Protein 9KRC (pdb70)

Solvent-accessible surface area: 9398 Å² total; per-residue (Å²): 117,35,70,75,72,82,60,0,12,123,10,10,78,87,35,18,24,59,20,20,101,11,0,97,19,62,36,56,102,58,95,12,20,82,101,75,24,10,68,122,92,56,37,33,53,67,129,23,10,25,65,45,11,52,100,13,129,72,38,50,17,52,14,34,121,123,28,61,84,85,31,8,13,5,1,0,12,45,8,42,34,35,5,87,148,40,43,157,79,123,34,69,75,69,88,56,0,16,119,9,11,80,75,20,19,22,59,23,22,101,11,0,104,19,77,34,57,103,62,80,12,20,82,115,74,29,10,74,130,101,57,37,46,46,69,133,24,10,26,71,42,12,53,101,15,125,53,40,46,15,60,24,33,124,139,20,58,85,84,30,9,16,4,1,0,13,44,8,30,26,31,9,118,140,42,40,155,84

InterPro domains:
  IPR008168 Cytochrome c, class IC [PR00605] (36-47)
  IPR008168 Cytochrome c, class IC [PR00605] (79-101)
  IPR009056 Cytochrome c-like domain [PF13442] (26-101)
  IPR009056 Cytochrome c-like domain [PS51007] (25-105)
  IPR023655 Cytochrome c6 [MF_00594] (25-109)
  IPR023655 Cytochrome c6 [PTHR34688] (7-110)
  IPR036909 Cytochrome c-like domain superfamily [G3DSA:1.10.760.10] (25-111)
  IPR036909 Cytochrome c-like domain superfamily [SSF46626] (1-110)

Foldseek 3Di:
DAAAQVLLVVLCVVQPCVAQPQQAGNVDRQQGLAPVNCVVVVNLDLVSQLVCCQPPDDPGDHCVVPDDSNNSSHNSNNSNVCNVVGTDD/DAAQQVLLVVLCVVAPCVQAPQQAGNVDRQQGLAPVNCVVVVNLDLVNQLVCQQPPDDVGDHCVVPDDSNNSSHNSNNSNVCNVVRTDD

Nearest PDB structures (foldseek):
  2zbo-assembly1_A  TM=9.941E-01  e=6.602E-13  Sargassum fusiforme
  2v08-assembly1_A  TM=9.985E-01  e=3.732E-12  Leptolyngbya laminosa
  6tr1-assembly2_C  TM=9.911E-01  e=4.557E-12  Thermosynechococcus vestitus BP-1
  4gyd-assembly6_F  TM=9.842E-01  e=4.263E-12  Nostoc sp. PCC 7120 = FACHB-418
  6tr1-assembly1_A  TM=9.978E-01  e=7.765E-12  Thermosynechococcus vestitus BP-1

Secondary structure (DSSP, 8-state):
----HHHHHHHHHHHTHHHHGGG--SS-TTS-SSHHHHHHTT--SHHHHHHHHHH-BTTBPP-TTTS-HHHHHHHHHHHHHHHHH----/----HHHHHHHHHHHTHHHHGGG--SS-TTS-SSHHHHHHTT--SHHHHHHHHHH-BTTBPP-TTTS-HHHHHHHHHHHHHHHHH----

Structure (mmCIF, N/CA/C/O backbone):
data_9KRC
#
_entry.id   9KRC
#
_cell.length_a   50.424
_cell.length_b   53.453
_cell.length_c   65.939
_cell.angle_alpha   90.000
_cell.angle_beta   90.000
_cell.angle_gamma   90.000
#
_symmetry.space_group_name_H-M   'P 21 21 21'
#
loop_
_entity.id
_entity.type
_entity.pdbx_description
1 polymer 'Cytochrome c6'
2 non-polymer 'HEME C'
3 non-polymer 'SULFATE ION'
4 water water
#
loop_
_atom_site.group_PDB
_atom_site.id
_atom_site.type_symbol
_atom_site.label_atom_id
_atom_site.label_alt_id
_atom_site.label_comp_id
_atom_site.label_asym_id
_atom_site.label_entity_id
_atom_site.label_seq_id
_atom_site.pdbx_PDB_ins_code
_atom_site.Cartn_x
_atom_site.Cartn_y
_atom_site.Cartn_z
_atom_site.occupancy
_atom_site.B_iso_or_equiv
_atom_site.auth_seq_id
_atom_site.auth_comp_id
_atom_site.auth_asym_id
_atom_site.auth_atom_id
_atom_site.pdbx_PDB_model_num
ATOM 1 N N . GLY A 1 1 ? 6.16600 -25.17900 11.00200 1.000 27.89808 -1 GLY A N 1
ATOM 2 C CA . GLY A 1 1 ? 4.97400 -24.63000 11.61800 1.000 24.77402 -1 GLY A CA 1
ATOM 3 C C . GLY A 1 1 ? 3.71700 -25.36800 11.20000 1.000 24.58453 -1 GLY A C 1
ATOM 4 O O . GLY A 1 1 ? 3.77800 -26.34600 10.45900 1.000 24.71875 -1 GLY A O 1
ATOM 5 N N . SER A 1 2 ? 2.57600 -24.89900 11.70000 1.000 18.15481 0 SER A N 1
ATOM 6 C CA . SER A 1 2 ? 1.29500 -25.47300 11.31600 1.000 16.55725 0 SER A CA 1
ATOM 7 C C . SER A 1 2 ? 1.09500 -25.28200 9.82100 1.000 14.29645 0 SER A C 1
ATOM 8 O O . SER A 1 2 ? 1.42200 -24.23200 9.26300 1.000 17.26260 0 SER A O 1
ATOM 11 N N . ALA A 1 3 ? 0.53600 -26.29300 9.16700 1.000 13.72796 1 ALA A N 1
ATOM 12 C CA . ALA A 1 3 ? 0.36300 -26.24000 7.72600 1.000 14.42278 1 ALA A CA 1
ATOM 13 C C . ALA A 1 3 ? -0.91900 -26.97600 7.36900 1.000 12.69889 1 ALA A C 1
ATOM 14 O O . ALA A 1 3 ? -0.93800 -27.87700 6.53200 1.000 15.28341 1 ALA A O 1
ATOM 16 N N . ASP A 1 4 ? -2.00100 -26.59500 8.03400 1.000 11.63297 2 ASP A N 1
ATOM 17 C CA . ASP A 1 4 ? -3.31900 -27.18500 7.84700 1.000 11.38821 2 ASP A CA 1
ATOM 18 C C . ASP A 1 4 ? -3.99400 -26.36300 6.75500 1.000 10.21701 2 ASP A C 1
ATOM 19 O O . ASP A 1 4 ? -4.49700 -25.26300 7.01100 1.000 10.35650 2 ASP A O 1
ATOM 24 N N . LEU A 1 5 ? -3.99600 -26.88800 5.52400 1.000 10.80393 3 LEU A N 1
ATOM 25 C CA . LEU A 1 5 ? -4.43800 -26.10700 4.37100 1.000 11.54086 3 LEU A CA 1
ATOM 26 C C . LEU A 1 5 ? -5.90100 -25.73400 4.47600 1.000 10.97500 3 LEU A C 1
ATOM 27 O O . LEU A 1 5 ? -6.27400 -24.59600 4.20400 1.000 10.42493 3 LEU A O 1
ATOM 32 N N . ALA A 1 6 ? -6.76100 -26.69900 4.80900 1.000 10.36703 4 ALA A N 1
ATOM 33 C CA . ALA A 1 6 ? -8.18600 -26.40000 4.83500 1.000 10.64075 4 ALA A CA 1
ATOM 34 C C . ALA A 1 6 ? -8.50600 -25.40500 5.93500 1.000 9.97225 4 ALA A C 1
ATOM 35 O O . ALA A 1 6 ? -9.33700 -24.50500 5.75300 1.000 10.54600 4 ALA A O 1
ATOM 37 N N . HIS A 1 7 ? -7.83700 -25.52100 7.07700 1.000 9.76170 5 HIS A N 1
ATOM 38 C CA . HIS A 1 7 ? -8.01700 -24.48900 8.08100 1.000 9.19847 5 HIS A CA 1
ATOM 39 C C . HIS A 1 7 ? -7.48800 -23.16000 7.58100 1.000 9.74064 5 HIS A C 1
ATOM 40 O O . HIS A 1 7 ? -8.09000 -2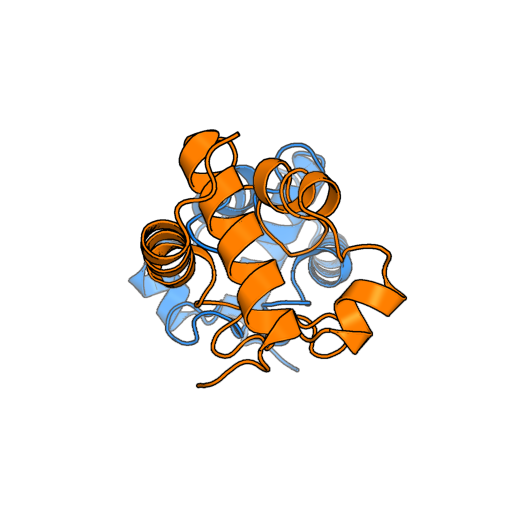2.10800 7.83000 1.000 10.55653 5 HIS A O 1
ATOM 47 N N . GLY A 1 8 ? -6.35100 -23.18900 6.88700 1.000 8.34311 6 GLY A N 1
ATOM 48 C CA . GLY A 1 8 ? -5.84000 -21.96300 6.28900 1.000 9.02213 6 GLY A CA 1
ATOM 49 C C . GLY A 1 8 ? -6.84000 -21.31900 5.35500 1.000 8.14571 6 GLY A C 1
ATOM 50 O O . GLY A 1 8 ? -6.96500 -20.09900 5.32400 1.000 8.28520 6 GLY A O 1
ATOM 51 N N . GLY A 1 9 ? -7.58400 -22.12700 4.60200 1.000 8.54050 7 GLY A N 1
ATOM 52 C CA . GLY A 1 9 ? -8.61400 -21.57400 3.75100 1.000 8.34047 7 GLY A CA 1
ATOM 53 C C . GLY A 1 9 ? -9.73600 -20.93100 4.53300 1.000 8.79316 7 GLY A C 1
ATOM 54 O O . GLY A 1 9 ? -10.29400 -19.92600 4.09300 1.000 9.53272 7 GLY A O 1
ATOM 55 N N . GLN A 1 10 ? -10.09000 -21.49400 5.69500 1.000 8.75894 8 GLN A N 1
ATOM 56 C CA . GLN A 1 10 ? -11.08100 -20.84800 6.55400 1.000 9.38270 8 GLN A CA 1
ATOM 57 C C . GLN A 1 10 ? -10.55800 -19.53300 7.10800 1.000 8.27731 8 GLN A C 1
ATOM 58 O O . GLN A 1 10 ? -11.28000 -18.53600 7.13800 1.000 10.51705 8 GLN A O 1
ATOM 64 N N . VAL A 1 11 ? -9.29900 -19.50800 7.54700 1.000 7.90358 9 VAL A N 1
ATOM 65 C CA . VAL A 1 11 ? -8.70400 -18.25400 7.99200 1.000 8.47733 9 VAL A CA 1
ATOM 66 C C . VAL A 1 11 ? -8.69800 -17.25800 6.84900 1.000 7.78251 9 VAL A C 1
ATOM 67 O O . VAL A 1 11 ? -8.99900 -16.06900 7.03200 1.000 8.09834 9 VAL A O 1
ATOM 71 N N . PHE A 1 12 ? -8.39200 -17.73500 5.64100 1.000 7.06137 10 PHE A N 1
ATOM 72 C CA . PHE A 1 12 ? -8.35700 -16.85200 4.48300 1.000 7.50353 10 PHE A CA 1
ATOM 73 C C . PHE A 1 12 ? -9.72200 -16.24500 4.23100 1.000 8.17466 10 PHE A C 1
ATOM 74 O O . PHE A 1 12 ? -9.83900 -15.03800 4.02200 1.000 8.70894 10 PHE A O 1
ATOM 82 N N . SER A 1 13 ? -10.77000 -17.06600 4.24800 1.000 8.25099 11 SER A N 1
ATOM 83 C CA . SER A 1 13 ? -12.10700 -16.53500 4.00200 1.000 8.79316 11 SER A CA 1
ATOM 84 C C . SER A 1 13 ? -12.47100 -15.46500 5.01600 1.000 8.84843 11 SER A C 1
ATOM 85 O O . SER A 1 13 ? -13.02800 -14.42300 4.65300 1.000 10.67760 11 SER A O 1
ATOM 88 N N . ALA A 1 14 ? -12.13600 -15.68500 6.28700 1.000 9.20900 12 ALA A N 1
ATOM 89 C CA . ALA A 1 14 ? -12.59300 -14.77900 7.32600 1.000 10.11963 12 ALA A CA 1
ATOM 90 C C . ALA A 1 14 ? -11.77400 -13.50500 7.40600 1.000 9.63273 12 ALA A C 1
ATOM 91 O O . ALA A 1 14 ? -12.27900 -12.48200 7.87700 1.000 14.01221 12 ALA A O 1
ATOM 93 N N . ASN A 1 15 ? -10.53200 -13.52500 6.93400 1.000 8.16677 13 ASN A N 1
ATOM 94 C CA . ASN A 1 15 ? -9.60000 -12.44200 7.18300 1.000 9.16426 13 ASN A CA 1
ATOM 95 C C . ASN A 1 15 ? -9.00000 -11.82200 5.94100 1.000 8.20888 13 ASN A C 1
ATOM 96 O O . ASN A 1 15 ? -8.49800 -10.69600 6.02200 1.000 10.10121 13 ASN A O 1
ATOM 101 N N . CYS A 1 16 ? -9.00500 -12.51900 4.81600 1.000 7.17981 14 CYS A N 1
ATOM 102 C CA . CYS A 1 16 ? -8.26200 -12.07600 3.64800 1.000 7.89305 14 CYS A CA 1
ATOM 103 C C . CYS A 1 16 ? -9.12400 -11.89200 2.41700 1.000 7.19823 14 CYS A C 1
ATOM 104 O O . CYS A 1 16 ? -8.77400 -11.08700 1.54700 1.000 8.15098 14 CYS A O 1
ATOM 107 N N . ALA A 1 17 ? -10.23700 -12.61700 2.31700 1.000 8.42996 15 ALA A N 1
ATOM 108 C CA . ALA A 1 17 ? -11.02500 -12.63000 1.09900 1.000 8.68788 15 ALA A CA 1
ATOM 109 C C . ALA A 1 17 ? -11.68700 -11.28900 0.82300 1.000 10.54337 15 ALA A C 1
ATOM 110 O O . ALA A 1 17 ? -12.08700 -11.04400 -0.31500 1.000 11.88564 15 ALA A O 1
ATOM 112 N N . ALA A 1 18 ? -11.82900 -10.42500 1.83300 1.000 10.32229 16 ALA A N 1
ATOM 113 C CA . ALA A 1 18 ? -12.34800 -9.08900 1.56500 1.000 12.10145 16 ALA A CA 1
ATOM 114 C C . ALA A 1 18 ? -11.49300 -8.35400 0.54400 1.000 11.35399 16 ALA A C 1
ATOM 115 O O . ALA A 1 18 ? -12.00200 -7.52300 -0.21500 1.000 14.13064 16 ALA A O 1
ATOM 117 N N . CYS A 1 19 ? -10.19500 -8.62100 0.52200 1.000 9.52219 17 CYS A N 1
ATOM 118 C CA . CYS A 1 19 ? -9.28900 -7.94600 -0.38800 1.000 9.26164 17 CYS A CA 1
ATOM 119 C C . CYS A 1 19 ? -8.65400 -8.86500 -1.40200 1.000 8.08255 17 CYS A C 1
ATOM 120 O O . CYS A 1 19 ? -8.21100 -8.38000 -2.44100 1.000 9.49061 17 CYS A O 1
ATOM 123 N N . HIS A 1 20 ? -8.59100 -10.16300 -1.13500 1.000 8.40627 18 HIS A N 1
ATOM 124 C CA . HIS A 1 20 ? -7.81600 -11.09000 -1.94500 1.000 7.90358 18 HIS A CA 1
ATOM 125 C C . HIS A 1 20 ? -8.67100 -12.22800 -2.47700 1.000 7.90884 18 HIS A C 1
ATOM 126 O O . HIS A 1 20 ? -8.13900 -13.29100 -2.77900 1.000 8.06149 18 HIS A O 1
ATOM 133 N N . LEU A 1 21 ? -9.97900 -12.01500 -2.61900 1.000 8.30889 19 LEU A N 1
ATOM 134 C CA . LEU A 1 21 ? -10.83700 -13.02900 -3.21000 1.000 9.46692 19 LEU A CA 1
ATOM 135 C C . LEU A 1 21 ? -10.22800 -13.52400 -4.51300 1.000 9.98278 19 LEU A C 1
ATOM 136 O O . LEU A 1 21 ? -9.75900 -12.73400 -5.33800 1.000 9.49324 19 LEU A O 1
ATOM 141 N N . GLY A 1 22 ? -10.21400 -14.84400 -4.67900 1.000 9.35112 20 GLY A N 1
ATOM 142 C CA . GLY A 1 22 ? -9.71000 -15.42300 -5.90600 1.000 9.87750 20 GLY A CA 1
ATOM 143 C C . GLY A 1 22 ? -8.23200 -15.20200 -6.15100 1.000 10.16438 20 GLY A C 1
ATOM 144 O O . GLY A 1 22 ? -7.77000 -15.38800 -7.28000 1.000 11.14871 20 GLY A O 1
ATOM 145 N N . GLY A 1 23 ? -7.47500 -14.81300 -5.12300 1.000 8.55103 21 GLY A N 1
ATOM 146 C CA . GLY A 1 23 ? -6.05800 -14.54000 -5.25700 1.000 8.49576 21 GLY A CA 1
ATOM 147 C C . GLY A 1 23 ? -5.73200 -13.19300 -5.85000 1.000 8.83790 21 GLY A C 1
ATOM 148 O O . GLY A 1 23 ? -4.57200 -12.94400 -6.17600 1.000 9.65116 21 GLY A O 1
ATOM 149 N N . ARG A 1 24 ? -6.72000 -12.31600 -6.00800 1.000 8.50891 22 ARG A N 1
ATOM 150 C CA . ARG A 1 24 ? -6.49100 -10.99200 -6.56100 1.000 9.42481 22 ARG A CA 1
ATOM 151 C C . ARG A 1 24 ? -6.11300 -10.02700 -5.44200 1.000 9.01424 22 ARG A C 1
ATOM 152 O O . ARG A 1 24 ? -5.78700 -10.42800 -4.32500 1.000 9.21163 22 ARG A O 1
ATOM 160 N N . ASN A 1 25 ? -6.14200 -8.73000 -5.73500 1.000 9.13531 23 ASN A N 1
ATOM 161 C CA . ASN A 1 25 ? -5.91900 -7.72300 -4.70200 1.000 9.52219 23 ASN A CA 1
ATOM 162 C C . ASN A 1 25 ? -6.73400 -6.51000 -5.12300 1.000 10.64865 23 ASN A C 1
ATOM 163 O O . ASN A 1 25 ? -6.30700 -5.76500 -6.00600 1.000 12.13040 23 ASN A O 1
ATOM 168 N N . VAL A 1 26 ? -7.89400 -6.32400 -4.48600 1.000 10.45125 24 VAL A N 1
ATOM 169 C CA . VAL A 1 26 ? -8.81300 -5.27700 -4.90900 1.000 11.69088 24 VAL A CA 1
ATOM 170 C C . VAL A 1 26 ? -8.23700 -3.89700 -4.67200 1.000 12.81469 24 VAL A C 1
ATOM 171 O O . VAL A 1 26 ? -8.64400 -2.93800 -5.33500 1.000 16.29932 24 VAL A O 1
ATOM 175 N N . VAL A 1 27 ? -7.30000 -3.77700 -3.73500 1.000 11.61981 25 VAL A N 1
ATOM 176 C CA . VAL A 1 27 ? -6.71900 -2.48400 -3.40900 1.000 11.94091 25 VAL A CA 1
ATOM 177 C C . VAL A 1 27 ? -5.57400 -2.16000 -4.35200 1.000 14.58859 25 VAL A C 1
ATOM 178 O O . VAL A 1 27 ? -5.44600 -1.02900 -4.83500 1.000 16.75201 25 VAL A O 1
ATOM 182 N N . ASN A 1 28 ? -4.73200 -3.14700 -4.64100 1.000 13.58847 26 ASN A N 1
ATOM 183 C CA . ASN A 1 28 ? -3.55800 -2.93900 -5.47800 1.000 13.75165 26 ASN A CA 1
ATOM 184 C C . ASN A 1 28 ? -3.43800 -4.11700 -6.42200 1.000 15.43869 26 ASN A C 1
ATOM 185 O O . ASN A 1 28 ? -2.83500 -5.14300 -6.08500 1.000 13.53057 26 ASN A O 1
ATOM 190 N N . PRO A 1 29 ? -3.98400 -3.99600 -7.63500 1.000 15.21498 27 PRO A N 1
ATOM 191 C CA . PRO A 1 29 ? -3.95200 -5.12900 -8.57300 1.000 14.98074 27 PRO A CA 1
ATOM 192 C C . PRO A 1 29 ? -2.56100 -5.51000 -9.04200 1.000 13.55162 27 PRO A C 1
ATOM 193 O O . PRO A 1 29 ? -2.40800 -6.56200 -9.67100 1.000 14.57280 27 PRO A O 1
ATOM 197 N N . ALA A 1 30 ? -1.54000 -4.69700 -8.77600 1.000 13.93062 28 ALA A N 1
ATOM 198 C CA . ALA A 1 30 ? -0.18700 -5.12200 -9.11100 1.000 15.05970 28 ALA A CA 1
ATOM 199 C C . ALA A 1 30 ? 0.38600 -6.09800 -8.09500 1.000 14.80441 28 ALA A C 1
ATOM 200 O O . ALA A 1 30 ? 1.42600 -6.71400 -8.36100 1.000 15.98350 28 ALA A O 1
ATOM 202 N N . LYS A 1 31 ? -0.26100 -6.25200 -6.94300 1.000 12.12251 29 LYS A N 1
ATOM 203 C CA . LYS A 1 31 ? 0.28900 -7.06900 -5.87300 1.000 11.94091 29 LYS A CA 1
ATOM 204 C C . LYS A 1 31 ? -0.70100 -8.15500 -5.48300 1.000 10.32229 29 LYS A C 1
ATOM 205 O O . LYS A 1 31 ? -1.17600 -8.20500 -4.34400 1.000 10.78814 29 LYS A O 1
ATOM 211 N N . THR A 1 32 ? -1.02800 -9.02500 -6.43100 1.000 9.70116 30 THR A N 1
ATOM 212 C CA . THR A 1 32 ? -1.99300 -10.07000 -6.15800 1.000 9.02740 30 THR A CA 1
ATOM 213 C C . THR A 1 32 ? -1.30400 -11.22900 -5.45000 1.000 8.95107 30 THR A C 1
ATOM 214 O O . THR A 1 32 ? -0.09600 -11.21900 -5.19500 1.000 9.72222 30 THR A O 1
ATOM 218 N N . LEU A 1 33 ? -2.07200 -12.26900 -5.17200 1.000 8.76684 31 LEU A N 1
ATOM 219 C CA . LEU A 1 33 ? -1.51500 -13.50500 -4.64200 1.000 9.26690 31 LEU A CA 1
ATOM 220 C C . LEU A 1 33 ? -1.23000 -14.50900 -5.73600 1.000 9.54588 31 LEU A C 1
ATOM 221 O O . LEU A 1 33 ? -1.00300 -15.68500 -5.43700 1.000 9.82749 31 LEU A O 1
ATOM 226 N N . GLN A 1 34 ? -1.24500 -14.07300 -6.99200 1.000 9.37744 32 GLN A N 1
ATOM 227 C CA . GLN A 1 34 ? -0.88800 -14.95100 -8.08800 1.000 9.66432 32 GLN A CA 1
ATOM 228 C C . GLN A 1 34 ? 0.60600 -15.23500 -8.05900 1.000 9.76959 32 GLN A C 1
ATOM 229 O O . GLN A 1 34 ? 1.40900 -14.41900 -7.60000 1.000 10.07489 32 GLN A O 1
ATOM 235 N N . LYS A 1 35 ? 0.96500 -16.41400 -8.56600 1.000 9.81697 33 LYS A N 1
ATOM 236 C CA . LYS A 1 35 ? 2.33600 -16.90500 -8.47900 1.000 10.35124 33 LYS A CA 1
ATOM 237 C C . LYS A 1 35 ? 3.34100 -15.89400 -9.01600 1.000 11.81194 33 LYS A C 1
ATOM 238 O O . LYS A 1 35 ? 4.38500 -15.65500 -8.40000 1.000 11.46190 33 LYS A O 1
ATOM 244 N N . ALA A 1 36 ? 3.05100 -15.29700 -10.17300 1.000 11.49875 34 ALA A N 1
ATOM 245 C CA . ALA A 1 36 ? 4.02700 -14.38600 -10.76900 1.000 12.10671 34 ALA A CA 1
ATOM 246 C C . ALA A 1 36 ? 4.28700 -13.18400 -9.87100 1.000 11.43295 34 ALA A C 1
ATOM 247 O O . ALA A 1 36 ? 5.42300 -12.70200 -9.77700 1.000 13.15684 34 ALA A O 1
ATOM 249 N N . ASP A 1 37 ? 3.24900 -12.67900 -9.20400 1.000 11.13555 35 ASP A N 1
ATOM 250 C CA . ASP A 1 37 ? 3.44800 -11.54100 -8.31300 1.000 11.44348 35 ASP A CA 1
ATOM 251 C C . ASP A 1 37 ? 4.17600 -11.95900 -7.04300 1.000 11.88300 35 ASP A C 1
ATOM 252 O O . ASP A 1 37 ? 5.10300 -11.27400 -6.59600 1.000 11.86721 35 ASP A O 1
ATOM 257 N N . LEU A 1 38 ? 3.74600 -13.05600 -6.41000 1.000 10.38809 36 LEU A N 1
ATOM 258 C CA . LEU A 1 38 ? 4.47300 -13.51100 -5.22600 1.000 9.86697 36 LEU A CA 1
ATOM 259 C C . LEU A 1 38 ? 5.94100 -13.76200 -5.54200 1.000 11.31978 36 LEU A C 1
ATOM 260 O O . LEU A 1 38 ? 6.82200 -13.40300 -4.75200 1.000 12.04881 36 LEU A O 1
ATOM 265 N N . ASP A 1 39 ? 6.22100 -14.40000 -6.68300 1.000 11.97512 37 ASP A N 1
ATOM 266 C CA . ASP A 1 39 ? 7.60800 -14.64600 -7.07000 1.000 12.29095 37 ASP A CA 1
ATOM 267 C C . ASP A 1 39 ? 8.35900 -13.33100 -7.25300 1.000 14.09380 37 ASP A C 1
ATOM 268 O O . ASP A 1 39 ? 9.48600 -13.17000 -6.76800 1.000 14.63597 37 ASP A O 1
ATOM 273 N N . GLN A 1 40 ? 7.74800 -12.38100 -7.97100 1.000 12.60941 38 GLN A N 1
ATOM 274 C CA . GLN A 1 40 ? 8.41100 -11.11500 -8.27200 1.000 13.84377 38 GLN A CA 1
ATOM 275 C C . GLN A 1 40 ? 8.78100 -10.36200 -7.00500 1.000 13.07262 38 GLN A C 1
ATOM 276 O O . GLN A 1 40 ? 9.88300 -9.81600 -6.89500 1.000 14.38594 38 GLN A O 1
ATOM 282 N N . TYR A 1 41 ? 7.87600 -10.31600 -6.03700 1.000 13.23053 39 TYR A N 1
ATOM 283 C CA . TYR A 1 41 ? 8.07500 -9.50700 -4.84900 1.000 12.05408 39 TYR A CA 1
ATOM 284 C C . TYR A 1 41 ? 8.67100 -10.28900 -3.68200 1.000 12.11198 39 TYR A C 1
ATOM 285 O O . TYR A 1 41 ? 8.66600 -9.78900 -2.55400 1.000 13.58058 39 TYR A O 1
ATOM 294 N N . GLY A 1 42 ? 9.17800 -11.49900 -3.92100 1.000 12.40938 40 GLY A N 1
ATOM 295 C CA . GLY A 1 42 ? 9.79600 -12.26500 -2.85400 1.000 10.98290 40 GLY A CA 1
ATOM 296 C C . GLY A 1 42 ? 8.82800 -12.68600 -1.78000 1.000 10.94868 40 GLY A C 1
ATOM 297 O O . GLY A 1 42 ? 9.20500 -12.78900 -0.60900 1.000 12.35938 40 GLY A O 1
ATOM 298 N N . MET A 1 43 ? 7.58000 -12.93200 -2.15700 1.000 9.59852 41 MET A N 1
ATOM 299 C CA . MET A 1 43 ? 6.52100 -13.24700 -1.21500 1.000 10.35387 41 MET A CA 1
ATOM 300 C C . MET A 1 43 ? 6.03900 -14.67900 -1.35400 1.000 11.45927 41 MET A C 1
ATOM 301 O O . MET A 1 43 ? 5.01300 -15.03700 -0.76900 1.000 12.53835 41 MET A O 1
ATOM 306 N N . ALA A 1 44 ? 6.74600 -15.49700 -2.12300 1.000 10.89078 42 ALA A N 1
ATOM 307 C CA . ALA A 1 44 ? 6.35100 -16.88300 -2.37900 1.000 11.67245 42 ALA A CA 1
ATOM 308 C C . ALA A 1 44 ? 7.05500 -17.84600 -1.43700 1.000 14.64123 42 ALA A C 1
ATOM 309 O O . ALA A 1 44 ? 7.62600 -18.85900 -1.85100 1.000 15.94402 42 ALA A O 1
ATOM 311 N N . SER A 1 45 ? 7.06400 -17.50200 -0.15700 1.000 14.04642 43 SER A N 1
ATOM 312 C CA . SER A 1 45 ? 7.56600 -18.38600 0.87800 1.000 13.79376 43 SER A CA 1
ATOM 313 C C . SER A 1 45 ? 6.67000 -18.23900 2.09300 1.000 11.77246 43 SER A C 1
ATOM 314 O O . SER A 1 45 ? 6.02400 -17.20800 2.29300 1.000 10.95394 43 SER A O 1
ATOM 317 N N . ILE A 1 46 ? 6.63600 -19.29000 2.90000 1.000 11.86458 44 ILE A N 1
ATOM 318 C CA . ILE A 1 46 ? 5.78900 -19.29000 4.08100 1.000 10.96710 44 ILE A CA 1
ATOM 319 C C . ILE A 1 46 ? 6.14000 -18.11900 4.99000 1.000 8.87475 44 ILE A C 1
ATOM 320 O O . ILE A 1 46 ? 5.25900 -17.38300 5.43300 1.000 9.48272 44 ILE A O 1
ATOM 325 N N . GLU A 1 47 ? 7.43000 -17.92200 5.27900 1.000 10.32755 45 GLU A N 1
ATOM 326 C CA . GLU A 1 47 ? 7.77200 -16.87300 6.23300 1.000 11.00658 45 GLU A CA 1
ATOM 327 C C . GLU A 1 47 ? 7.53800 -15.48700 5.65700 1.000 10.61969 45 GLU A C 1
ATOM 328 O O . GLU A 1 47 ? 7.18100 -14.57600 6.40100 1.000 11.19082 45 GLU A O 1
ATOM 334 N N . ALA A 1 48 ? 7.69600 -15.30500 4.34400 1.000 9.44324 46 ALA A N 1
ATOM 335 C CA . ALA A 1 48 ? 7.38200 -13.99600 3.77600 1.000 9.96435 46 ALA A CA 1
ATOM 336 C C . ALA A 1 48 ? 5.91700 -13.66900 4.00300 1.000 9.60905 46 ALA A C 1
ATOM 337 O O . ALA A 1 48 ? 5.56400 -12.55900 4.40900 1.000 10.01173 46 ALA A O 1
ATOM 339 N N . ILE A 1 49 ? 5.04700 -14.64800 3.77100 1.000 9.34586 47 ILE A N 1
ATOM 340 C CA . ILE A 1 49 ? 3.61900 -14.43200 3.93700 1.000 8.97476 47 ILE A CA 1
ATOM 341 C C . ILE A 1 49 ? 3.27300 -14.26900 5.41200 1.000 8.61156 47 ILE A C 1
ATOM 342 O O . ILE A 1 49 ? 2.53300 -13.35100 5.78200 1.000 8.95371 47 ILE A O 1
ATOM 347 N N . THR A 1 50 ? 3.80600 -15.14200 6.28400 1.000 8.72999 48 THR A N 1
ATOM 348 C CA . THR A 1 50 ? 3.48600 -14.99700 7.70600 1.000 8.85896 48 THR A CA 1
ATOM 349 C C . THR A 1 50 ? 3.93100 -13.64300 8.23700 1.000 8.65893 48 THR A C 1
ATOM 350 O O . THR A 1 50 ? 3.21800 -13.01800 9.02900 1.000 9.84592 48 THR A O 1
ATOM 354 N N . THR A 1 51 ? 5.10600 -13.17100 7.81500 1.000 9.47745 49 THR A N 1
ATOM 355 C CA . THR A 1 51 ? 5.58900 -11.89400 8.32300 1.000 9.68274 49 THR A CA 1
ATOM 356 C C . THR A 1 51 ? 4.68600 -10.75600 7.87600 1.000 9.96698 49 THR A C 1
ATOM 357 O O . THR A 1 51 ? 4.33300 -9.88300 8.68000 1.000 10.64865 49 THR A O 1
ATOM 361 N N . GLN A 1 52 ? 4.28000 -10.75800 6.60700 1.000 9.30375 50 GLN A N 1
ATOM 362 C CA . GLN A 1 52 ? 3.44400 -9.66400 6.13800 1.000 8.84580 50 GLN A CA 1
ATOM 363 C C . GLN A 1 52 ? 2.04600 -9.74400 6.73100 1.000 9.00897 50 GLN A C 1
ATOM 364 O O . GLN A 1 52 ? 1.44100 -8.71400 7.04100 1.000 10.35650 50 GLN A O 1
ATOM 370 N N . VAL A 1 53 ? 1.52300 -10.95500 6.92100 1.000 8.98529 51 VAL A N 1
ATOM 371 C CA . VAL A 1 53 ? 0.24300 -11.07800 7.60900 1.000 8.26941 51 VAL A CA 1
ATOM 372 C C . VAL A 1 53 ? 0.36300 -10.56700 9.03500 1.000 8.78000 51 VAL A C 1
ATOM 373 O O . VAL A 1 53 ? -0.51900 -9.86600 9.54200 1.000 9.20900 51 VAL A O 1
ATOM 377 N N . THR A 1 54 ? 1.45500 -10.91600 9.70900 1.000 8.29047 52 THR A N 1
ATOM 378 C CA . THR A 1 54 ? 1.62600 -10.52300 11.10300 1.000 9.29059 52 THR A CA 1
ATOM 379 C C . THR A 1 54 ? 1.71900 -9.01500 11.24000 1.000 9.71695 52 THR A C 1
ATOM 380 O O . THR A 1 54 ? 1.09700 -8.41700 12.12500 1.000 10.50915 52 THR A O 1
ATOM 384 N N . ASN A 1 55 ? 2.50400 -8.38100 10.37800 1.000 9.41429 53 ASN A N 1
ATOM 385 C CA . ASN A 1 55 ? 2.85900 -6.98900 10.58500 1.000 10.69602 53 ASN A CA 1
ATOM 386 C C . ASN A 1 55 ? 2.05800 -6.02800 9.73600 1.000 10.20386 53 ASN A C 1
ATOM 387 O O . ASN A 1 55 ? 2.08000 -4.82900 10.01300 1.000 11.78036 53 ASN A O 1
ATOM 392 N N . GLY A 1 56 ? 1.35600 -6.51400 8.72300 1.000 10.45125 54 GLY A N 1
ATOM 393 C CA . GLY A 1 56 ? 0.73100 -5.63100 7.76500 1.000 10.50652 54 GLY A CA 1
ATOM 394 C C . GLY A 1 56 ? 1.76400 -5.02100 6.84500 1.000 11.66982 54 GLY A C 1
ATOM 395 O O . GLY A 1 56 ? 2.96600 -5.19200 7.04100 1.000 12.39359 54 GLY A O 1
ATOM 396 N N . LYS A 1 57 ? 1.30900 -4.29000 5.83700 1.000 10.89078 55 LYS A N 1
ATOM 397 C CA . LYS A 1 57 ? 2.21800 -3.55200 4.97500 1.000 10.80393 55 LYS A CA 1
ATOM 398 C C . LYS A 1 57 ? 1.40500 -2.57700 4.15400 1.000 11.07764 55 LYS A C 1
ATOM 399 O O . LYS A 1 57 ? 0.45800 -2.98100 3.48000 1.000 12.07776 55 LYS A O 1
ATOM 405 N N . GLY A 1 58 ? 1.76000 -1.29800 4.20400 1.000 12.97261 56 GLY A N 1
ATOM 406 C CA . GLY A 1 58 ? 1.01100 -0.33400 3.42000 1.000 14.88073 56 GLY A CA 1
ATOM 407 C C . GLY A 1 58 ? -0.45300 -0.34600 3.80600 1.000 12.70415 56 GLY A C 1
ATOM 408 O O . GLY A 1 58 ? -0.81000 -0.29000 4.98700 1.000 14.44121 56 GLY A O 1
ATOM 409 N N . ALA A 1 59 ? -1.31800 -0.45400 2.80100 1.000 12.37517 57 ALA A N 1
ATOM 410 C CA . ALA A 1 59 ? -2.75000 -0.49000 3.05400 1.000 12.27779 57 ALA A CA 1
ATOM 411 C C . ALA A 1 59 ? -3.22900 -1.84200 3.57200 1.000 12.07776 57 ALA A C 1
ATOM 412 O O . ALA A 1 59 ? -4.39800 -1.96100 3.94500 1.000 13.31212 57 ALA A O 1
ATOM 414 N N . MET A 1 60 ? -2.37500 -2.85700 3.61400 1.000 10.71181 58 MET A N 1
ATOM 415 C CA . MET A 1 60 ? -2.79000 -4.14600 4.15300 1.000 9.80644 58 MET A CA 1
ATOM 416 C C . MET A 1 60 ? -2.70600 -4.12300 5.67400 1.000 8.90633 58 MET A C 1
ATOM 417 O O . MET A 1 60 ? -1.64100 -3.83800 6.22500 1.000 9.54588 58 MET A O 1
ATOM 422 N N . PRO A 1 61 ? -3.78600 -4.44500 6.37400 1.000 8.64314 59 PRO A N 1
ATOM 423 C CA . PRO A 1 61 ? -3.73900 -4.48400 7.83700 1.000 9.73538 59 PRO A CA 1
ATOM 424 C C . PRO A 1 61 ? -2.81900 -5.57400 8.36300 1.000 9.58536 59 PRO A C 1
ATOM 425 O O . PRO A 1 61 ? -2.47900 -6.54300 7.67700 1.000 10.54600 59 PRO A O 1
ATOM 429 N N . ALA A 1 62 ? -2.43000 -5.39200 9.62100 1.000 9.98804 60 ALA A N 1
ATOM 430 C CA . ALA A 1 62 ? -1.71900 -6.38600 10.39900 1.000 10.36966 60 ALA A CA 1
ATOM 431 C C . ALA A 1 62 ? -2.71400 -7.32100 11.06800 1.000 10.54074 60 ALA A C 1
ATOM 432 O O . ALA A 1 62 ? -3.82400 -6.93100 11.43800 1.000 12.40938 60 ALA A O 1
ATOM 434 N N . PHE A 1 63 ? -2.29600 -8.56500 11.23300 1.000 8.46154 61 PHE A N 1
ATOM 435 C CA . PHE A 1 63 ? -3.10400 -9.58900 11.88000 1.000 9.20637 61 PHE A CA 1
ATOM 436 C C . PHE A 1 63 ? -2.40100 -10.22600 13.06500 1.000 8.58524 61 PHE A C 1
ATOM 437 O O . PHE A 1 63 ? -2.94900 -11.15600 13.66400 1.000 10.50652 61 PHE A O 1
ATOM 445 N N . GLY A 1 64 ? -1.20300 -9.75700 13.41100 1.000 9.19584 62 GLY A N 1
ATOM 446 C CA . GLY A 1 64 ? -0.37900 -10.41800 14.40500 1.000 10.32229 62 GLY A CA 1
ATOM 447 C C . GLY A 1 64 ? -1.00200 -10.52500 15.78100 1.000 11.37768 62 GLY A C 1
ATOM 448 O O . GLY A 1 64 ? -0.64100 -11.42300 16.54100 1.000 12.16462 62 GLY A O 1
ATOM 449 N N . SER A 1 65 ? -1.91500 -9.62800 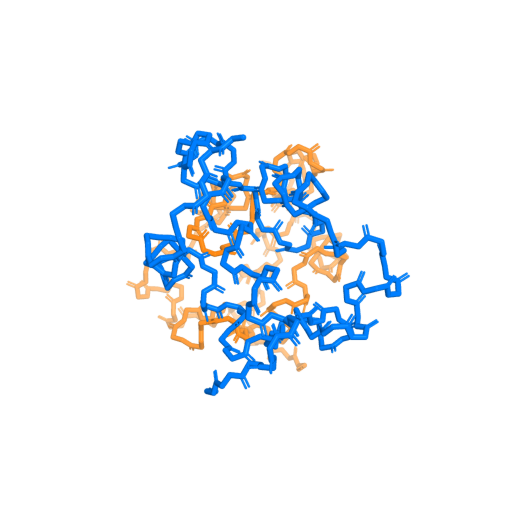16.13200 1.000 11.97512 63 SER A N 1
ATOM 450 C CA A SER A 1 65 ? -2.56900 -9.69300 17.42900 0.370 13.05420 63 SER A CA 1
ATOM 451 C CA B SER A 1 65 ? -2.57300 -9.68500 17.42900 0.630 12.91734 63 SER A CA 1
ATOM 452 C C . SER A 1 65 ? -3.93200 -10.35900 17.37700 1.000 14.52016 63 SER A C 1
ATOM 453 O O . SER A 1 65 ? -4.45400 -10.73700 18.42800 1.000 18.06532 63 SER A O 1
ATOM 458 N N . LYS A 1 66 ? -4.50100 -10.52600 16.18800 1.000 12.56730 64 LYS A N 1
ATOM 459 C CA . LYS A 1 66 ? -5.84400 -11.04700 16.02000 1.000 15.05180 64 LYS A CA 1
ATOM 460 C C . LYS A 1 66 ? -5.88200 -12.53500 15.72400 1.000 14.51227 64 LYS A C 1
ATOM 461 O O . LYS A 1 66 ? -6.92700 -13.16200 15.92700 1.000 18.39957 64 LYS A O 1
ATOM 467 N N . LEU A 1 67 ? -4.78700 -13.11000 15.23800 1.000 10.45915 65 LEU A N 1
ATOM 468 C CA . LEU A 1 67 ? -4.74100 -14.50900 14.85500 1.000 10.71444 65 LEU A CA 1
ATOM 469 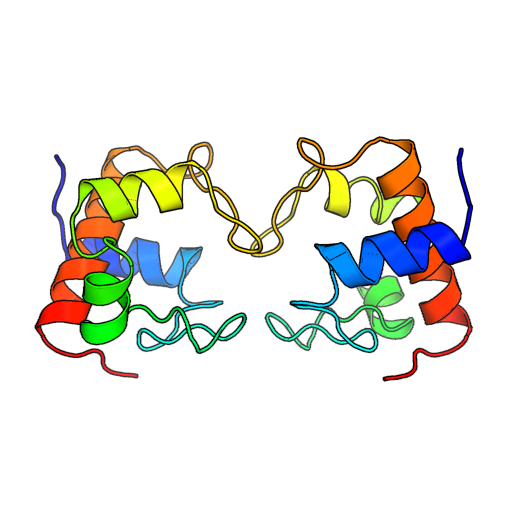C C . LEU A 1 67 ? -3.63500 -15.21000 15.62300 1.000 10.61969 65 LEU A C 1
ATOM 470 O O . LEU A 1 67 ? -2.59900 -14.61900 15.93800 1.000 10.99606 65 LEU A O 1
ATOM 475 N N . SER A 1 68 ? -3.85200 -16.48500 15.92200 1.000 10.53547 66 SER A N 1
ATOM 476 C CA . SER A 1 68 ? -2.77200 -17.24900 16.51800 1.000 10.18017 66 SER A CA 1
ATOM 477 C C . SER A 1 68 ? -1.64200 -17.42600 15.51000 1.000 9.45903 66 SER A C 1
ATOM 478 O O . SER A 1 68 ? -1.82800 -17.31200 14.29300 1.000 9.88540 66 SER A O 1
ATOM 481 N N . ALA A 1 69 ? -0.45300 -17.73400 16.02900 1.000 9.91961 67 ALA A N 1
ATOM 482 C CA . ALA A 1 69 ? 0.66100 -17.99500 15.12700 1.000 9.82486 67 ALA A CA 1
ATOM 483 C C . ALA A 1 69 ? 0.34500 -19.15200 14.19000 1.000 9.29059 67 ALA A C 1
ATOM 484 O O . ALA A 1 69 ? 0.69800 -19.11300 13.01200 1.000 10.70918 67 ALA A O 1
ATOM 486 N N . ASP A 1 70 ? -0.35000 -20.18400 14.68900 1.000 9.22742 68 ASP A N 1
ATOM 487 C CA . ASP A 1 70 ? -0.70800 -21.30500 13.82700 1.000 9.53535 68 ASP A CA 1
ATOM 488 C C . ASP A 1 70 ? -1.74600 -20.90400 12.78900 1.000 8.94581 68 ASP A C 1
ATOM 489 O O . ASP A 1 70 ? -1.70100 -21.39200 11.65700 1.000 9.30638 68 ASP A O 1
ATOM 494 N N . ASP A 1 71 ? -2.70000 -20.03700 13.15300 1.000 8.38522 69 ASP A N 1
ATOM 495 C CA . ASP A 1 71 ? -3.64500 -19.54200 12.15100 1.000 8.65630 69 ASP A CA 1
ATOM 496 C C . ASP A 1 71 ? -2.90800 -18.85500 11.01800 1.000 7.67197 69 ASP A C 1
ATOM 497 O O . ASP A 1 71 ? -3.26000 -19.01100 9.84400 1.000 8.24046 69 ASP A O 1
ATOM 502 N N . ILE A 1 72 ? -1.89600 -18.05900 11.36500 1.000 7.86147 70 ILE A N 1
ATOM 503 C CA . ILE A 1 72 ? -1.14500 -17.32500 10.35900 1.000 7.83252 70 ILE A CA 1
ATOM 504 C C . ILE A 1 72 ? -0.31300 -18.27900 9.51500 1.000 8.36942 70 ILE A C 1
ATOM 505 O O . ILE A 1 72 ? -0.23300 -18.14000 8.28900 1.000 9.34323 70 ILE A O 1
ATOM 510 N N . ALA A 1 73 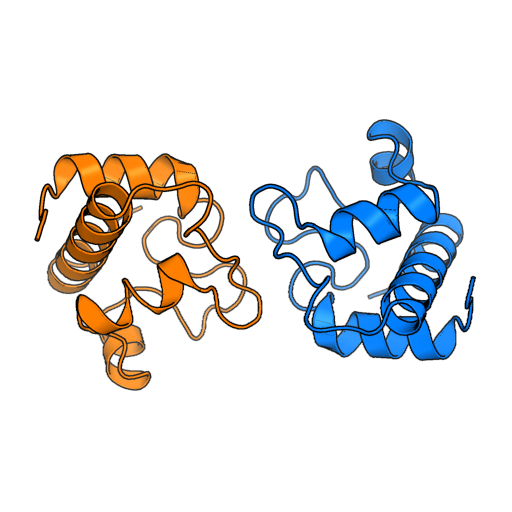? 0.29500 -19.27600 10.15300 1.000 8.31152 71 ALA A N 1
ATOM 511 C CA . ALA A 1 73 ? 1.01500 -20.29400 9.40600 1.000 8.54313 71 ALA A CA 1
ATOM 512 C C . ALA A 1 73 ? 0.08200 -21.05300 8.47200 1.000 8.65104 71 ALA A C 1
ATOM 513 O O . ALA A 1 73 ? 0.42100 -21.30600 7.30900 1.000 8.42469 71 ALA A O 1
ATOM 515 N N . ASP A 1 74 ? -1.12000 -21.37600 8.95000 1.000 7.67987 72 ASP A N 1
ATOM 516 C CA . ASP A 1 74 ? -2.07400 -22.09600 8.10900 1.000 7.59565 72 ASP A CA 1
ATOM 517 C C . ASP A 1 74 ? -2.49600 -21.24700 6.91500 1.000 7.47458 72 ASP A C 1
ATOM 518 O O . ASP A 1 74 ? -2.56100 -21.74200 5.78600 1.000 7.95359 72 ASP A O 1
ATOM 523 N N . VAL A 1 75 ? -2.79500 -19.96200 7.13600 1.000 7.50353 73 VAL A N 1
ATOM 524 C CA . VAL A 1 75 ? -3.22400 -19.14300 6.00600 1.000 7.54827 73 VAL A CA 1
ATOM 525 C C . VAL A 1 75 ? -2.08100 -18.94700 5.01900 1.000 7.60618 73 VAL A C 1
ATOM 526 O O . VAL A 1 75 ? -2.29600 -18.90700 3.80300 1.000 8.73526 73 VAL A O 1
ATOM 530 N N . ALA A 1 76 ? -0.84900 -18.83500 5.51700 1.000 8.00885 74 ALA A N 1
ATOM 531 C CA . ALA A 1 76 ? 0.29100 -18.74300 4.61000 1.000 7.95885 74 ALA A CA 1
ATOM 532 C C . ALA A 1 76 ? 0.41200 -20.00500 3.77200 1.000 8.36942 74 ALA A C 1
ATOM 533 O O . ALA A 1 76 ? 0.66900 -19.93800 2.56300 1.000 9.08793 74 ALA A O 1
ATOM 535 N N . SER A 1 77 ? 0.24000 -21.17100 4.40400 1.000 8.86159 75 SER A N 1
ATOM 536 C CA . SER A 1 77 ? 0.30200 -22.42700 3.66900 1.000 8.81421 75 SER A CA 1
ATOM 537 C C . SER A 1 77 ? -0.78400 -22.48100 2.61300 1.000 8.48786 75 SER A C 1
ATOM 538 O O . SER A 1 77 ? -0.54000 -22.90300 1.47900 1.000 8.57208 75 SER A O 1
ATOM 541 N N . TYR A 1 78 ? -1.99000 -22.03900 2.96700 1.000 8.07202 76 TYR A N 1
ATOM 542 C CA . TYR A 1 78 ? -3.07900 -22.01000 2.00500 1.000 8.09834 76 TYR A CA 1
ATOM 543 C C . TYR A 1 78 ? -2.76900 -21.08100 0.83700 1.000 8.10624 76 TYR A C 1
ATOM 544 O O . TYR A 1 78 ? -2.97500 -21.44200 -0.32700 1.000 9.63537 76 TYR A O 1
ATOM 553 N N . VAL A 1 79 ? -2.28600 -19.86800 1.13000 1.000 8.07202 77 VAL A N 1
ATOM 554 C CA . VAL A 1 79 ? -1.96900 -18.91900 0.06400 1.000 8.77737 77 VAL A CA 1
ATOM 555 C C . VAL A 1 79 ? -0.91800 -19.49700 -0.87500 1.000 8.56155 77 VAL A C 1
ATOM 556 O O . VAL A 1 79 ? -1.05300 -19.43700 -2.10100 1.000 9.64853 77 VAL A O 1
ATOM 560 N N . LEU A 1 80 ? 0.15900 -20.04400 -0.31700 1.000 8.55629 78 LEU A N 1
ATOM 561 C CA . LEU A 1 80 ? 1.20200 -20.59300 -1.17400 1.000 9.38007 78 LEU A CA 1
ATOM 562 C C . LEU A 1 80 ? 0.65800 -21.72900 -2.02200 1.000 9.78012 78 LEU A C 1
ATOM 563 O O . LEU A 1 80 ? 0.93600 -21.80700 -3.22200 1.000 10.04068 78 LEU A O 1
ATOM 568 N N . ASP A 1 81 ? -0.12700 -22.61300 -1.41500 1.000 9.10372 79 ASP A N 1
ATOM 569 C CA . ASP A 1 81 ? -0.65800 -23.75700 -2.14400 1.000 8.82737 79 ASP A CA 1
ATOM 570 C C . ASP A 1 81 ? -1.57500 -23.30500 -3.27400 1.000 10.37756 79 ASP A C 1
ATOM 571 O O . ASP A 1 81 ? -1.45000 -23.76000 -4.41700 1.000 10.74866 79 ASP A O 1
ATOM 576 N N . GLN A 1 82 ? -2.49200 -22.38700 -2.97500 1.000 9.01161 80 GLN A N 1
ATOM 577 C CA . GLN A 1 82 ? -3.40700 -21.89700 -4.00000 1.000 9.68800 80 GLN A CA 1
ATOM 578 C C . GLN A 1 82 ? -2.65400 -21.16800 -5.10000 1.000 10.16174 80 GLN A C 1
ATOM 579 O O . GLN A 1 82 ? -2.96000 -21.32400 -6.28700 1.000 10.97500 80 GLN A O 1
ATOM 585 N N . SER A 1 83 ? -1.66700 -20.35800 -4.72400 1.000 9.48272 81 SER A N 1
ATOM 586 C CA . SER A 1 83 ? -0.90900 -19.62800 -5.72400 1.000 10.00383 81 SER A CA 1
ATOM 587 C C . SER A 1 83 ? -0.18300 -20.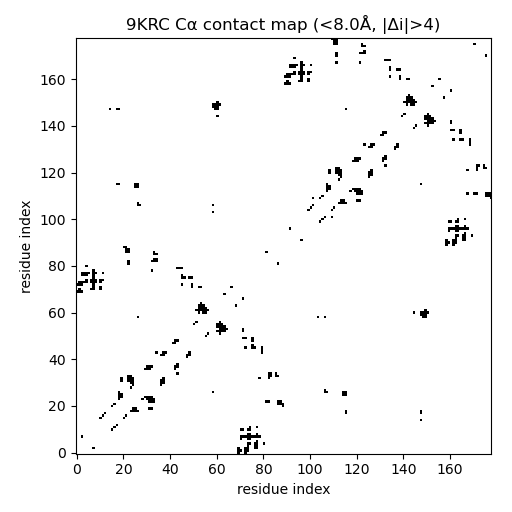58600 -6.65200 1.000 10.84867 81 SER A 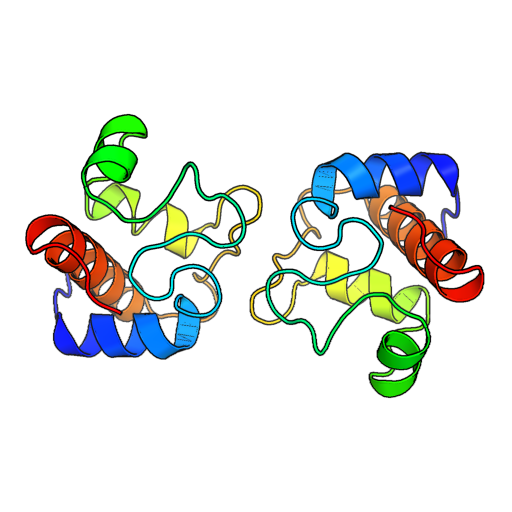C 1
ATOM 588 O O . SER A 1 83 ? -0.18500 -20.39800 -7.87200 1.000 11.60665 81 SER A O 1
ATOM 591 N N . GLU A 1 84 ? 0.43700 -21.62300 -6.09400 1.000 10.96710 82 GLU A N 1
ATOM 592 C CA . GLU A 1 84 ? 1.19100 -22.54300 -6.94000 1.000 12.43044 82 GLU A CA 1
ATOM 593 C C . GLU A 1 84 ? 0.26100 -23.36000 -7.83200 1.000 14.33330 82 GLU A C 1
ATOM 594 O O . GLU A 1 84 ? 0.58100 -23.62000 -8.99800 1.000 14.95969 82 GLU A O 1
ATOM 600 N N . LYS A 1 85 ? -0.90300 -23.76000 -7.31000 1.000 13.07262 83 LYS A N 1
ATOM 601 C CA . LYS A 1 85 ? -1.86300 -24.53300 -8.09400 1.000 14.50437 83 LYS A CA 1
ATOM 602 C C . LYS A 1 85 ? -2.61200 -23.67500 -9.10000 1.000 14.78862 83 LYS A C 1
ATOM 603 O O . LYS A 1 85 ? -3.07000 -24.18800 -10.12700 1.000 17.91531 83 LYS A O 1
ATOM 609 N N . GLY A 1 86 ? -2.77700 -22.39000 -8.81100 1.000 13.67006 84 GLY A N 1
ATOM 610 C CA . GLY A 1 86 ? -3.67200 -21.56700 -9.58800 1.000 14.52543 84 GLY A CA 1
ATOM 611 C C . GLY A 1 86 ? -4.94800 -21.33300 -8.80900 1.000 14.00168 84 GLY A C 1
ATOM 612 O O . GLY A 1 86 ? -5.64200 -22.27800 -8.42500 1.000 15.68872 84 GLY A O 1
ATOM 613 N N . TRP A 1 87 ? -5.25400 -20.07200 -8.54700 1.000 13.91219 85 TRP A N 1
ATOM 614 C CA . TRP A 1 87 ? -6.43200 -19.72800 -7.77800 1.000 12.64099 85 TRP A CA 1
ATOM 615 C C . TRP A 1 87 ? -7.71800 -19.96200 -8.56900 1.000 15.34131 85 TRP A C 1
ATOM 616 O O . TRP A 1 87 ? -7.74300 -20.00100 -9.79900 1.000 16.02561 85 TRP A O 1
ATOM 627 N N . GLN A 1 88 ? -8.81000 -20.05500 -7.82900 1.000 16.48619 86 GLN A N 1
ATOM 628 C CA . GLN A 1 88 ? -10.14000 -20.07800 -8.40300 1.000 18.64171 86 GLN A CA 1
ATOM 629 C C . GLN A 1 88 ? -10.98600 -19.02600 -7.70600 1.000 18.18902 86 GLN A C 1
ATOM 630 O O . GLN A 1 88 ? -10.72800 -18.64700 -6.56000 1.000 18.32851 86 GLN A O 1
ATOM 636 N N . GLY A 1 89 ? -12.01000 -18.56200 -8.41000 1.000 18.41273 87 GLY A N 1
ATOM 637 C CA . GLY A 1 89 ? -12.99100 -17.68600 -7.80100 1.000 20.88145 87 GLY A CA 1
ATOM 638 C C . GLY A 1 89 ? -12.77100 -16.22300 -8.09600 1.000 20.54194 87 GLY A C 1
ATOM 639 O O . GLY A 1 89 ? -13.45600 -15.36600 -7.53500 1.000 20.58931 87 GLY A O 1
ATOM 641 N N . GLY B 1 1 ? -8.22200 20.34000 19.09100 1.000 32.48547 -1 GLY B N 1
ATOM 642 C CA . GLY B 1 1 ? -7.24600 19.64100 18.27600 1.000 32.24597 -1 GLY B CA 1
ATOM 643 C C . GLY B 1 1 ? -6.94900 20.30700 16.94400 1.000 29.63513 -1 GLY B C 1
ATOM 644 O O . GLY B 1 1 ? -7.52000 21.34600 16.61000 1.000 31.23532 -1 GLY B O 1
ATOM 645 N N . SER B 1 2 ? -6.03500 19.70300 16.18900 1.000 25.56359 0 SER B N 1
ATOM 646 C CA . SER B 1 2 ? -5.70200 20.21100 14.86700 1.000 22.49743 0 SER B CA 1
ATOM 647 C C . SER B 1 2 ? -6.88400 19.99500 13.93200 1.000 20.61826 0 SER B C 1
ATOM 648 O O . SER B 1 2 ? -7.54700 18.95400 13.97800 1.000 21.33150 0 SER B O 1
ATOM 651 N N . ALA B 1 3 ? -7.15900 20.98700 13.08800 1.000 18.56802 1 ALA B N 1
ATOM 652 C CA . ALA B 1 3 ? -8.24300 20.88800 12.12400 1.000 18.18113 1 ALA B CA 1
ATOM 653 C C . ALA B 1 3 ? -7.83500 21.57400 10.83400 1.000 18.23113 1 ALA B C 1
ATOM 654 O O . ALA B 1 3 ? -8.58400 22.37400 10.25800 1.000 19.04965 1 ALA B O 1
ATOM 656 N N . ASP B 1 4 ? -6.61600 21.28200 10.38800 1.000 14.57017 2 ASP B N 1
ATOM 657 C CA . ASP B 1 4 ? -6.04400 21.84100 9.16800 1.000 14.08064 2 ASP B CA 1
ATOM 658 C C . ASP B 1 4 ? -6.60100 21.01400 8.01800 1.000 11.88037 2 ASP B C 1
ATOM 659 O O . ASP B 1 4 ? -6.11800 19.91200 7.73700 1.000 12.49887 2 ASP B O 1
ATOM 664 N N . LEU B 1 5 ? -7.63600 21.54500 7.35700 1.000 12.48308 3 LEU B N 1
ATOM 665 C CA . LEU B 1 5 ? -8.33600 20.78600 6.32400 1.000 14.10432 3 LEU B CA 1
ATOM 666 C C . LEU B 1 5 ? -7.42800 20.47000 5.14700 1.000 13.44898 3 LEU B C 1
ATOM 667 O O . LEU B 1 5 ? -7.41600 19.34200 4.64600 1.000 14.48332 3 LEU B O 1
ATOM 672 N N . ALA B 1 6 ? -6.67900 21.45900 4.66800 1.000 13.21211 4 ALA B N 1
ATOM 673 C CA . ALA B 1 6 ? -5.83700 21.21900 3.50500 1.000 13.65164 4 ALA B CA 1
ATOM 674 C C . ALA B 1 6 ? -4.78400 20.17100 3.81900 1.000 12.96998 4 ALA B C 1
ATOM 675 O O . ALA B 1 6 ? -4.51100 19.27900 3.00500 1.000 14.27013 4 ALA B O 1
ATOM 677 N N . HIS B 1 7 ? -4.19200 20.25000 5.00500 1.000 12.89891 5 HIS B N 1
ATOM 678 C CA . HIS B 1 7 ? -3.25300 19.21100 5.37500 1.000 12.73837 5 HIS B CA 1
ATOM 679 C C . HIS B 1 7 ? -3.95900 17.87400 5.51900 1.000 12.15146 5 HIS B C 1
ATOM 680 O O . HIS B 1 7 ? -3.40900 16.83700 5.14200 1.000 12.84101 5 HIS B O 1
ATOM 687 N N . GLY B 1 8 ? -5.17000 17.88100 6.07500 1.000 11.65666 6 GLY B N 1
ATOM 688 C CA . GLY B 1 8 ? -5.95600 16.65800 6.12800 1.000 12.10671 6 GLY B CA 1
ATOM 689 C C . GLY B 1 8 ? -6.16600 16.03900 4.75900 1.000 12.23305 6 GLY B C 1
ATOM 690 O O . GLY B 1 8 ? -6.13800 14.81300 4.61000 1.000 12.31200 6 GLY B O 1
ATOM 691 N N . GLY B 1 9 ? -6.36300 16.87400 3.73500 1.000 12.95418 7 GLY B N 1
ATOM 692 C CA . GLY B 1 9 ? -6.52000 16.34400 2.39100 1.000 14.64386 7 GLY B CA 1
ATOM 693 C C . GLY B 1 9 ? -5.24700 15.70900 1.86900 1.000 14.75440 7 GLY B C 1
ATOM 694 O O . GLY B 1 9 ? -5.29000 14.72200 1.13200 1.000 16.67832 7 GLY B O 1
ATOM 695 N N . GLN B 1 10 ? -4.09800 16.27100 2.24300 1.000 14.40962 8 GLN B N 1
ATOM 696 C CA . GLN B 1 10 ? -2.80700 15.68100 1.90800 1.000 15.02812 8 GLN B CA 1
ATOM 697 C C . GLN B 1 10 ? -2.62900 14.33700 2.60600 1.000 14.07011 8 GLN B C 1
ATOM 698 O O . GLN B 1 10 ? -2.26600 13.34000 1.97200 1.000 16.70727 8 GLN B O 1
ATOM 704 N N . VAL B 1 11 ? -2.89200 14.28800 3.91600 1.000 13.14368 9 VAL B N 1
ATOM 705 C CA . VAL B 1 11 ? -2.86300 13.01900 4.63300 1.000 12.15935 9 VAL B CA 1
ATOM 706 C C . VAL B 1 11 ? -3.81100 12.02900 3.97800 1.000 12.50150 9 VAL B C 1
ATOM 707 O O . VAL B 1 11 ? -3.48300 10.84700 3.80900 1.000 13.36476 9 VAL B O 1
ATOM 711 N N . PHE B 1 12 ? -4.99000 12.50500 3.56700 1.000 12.10408 10 PHE B N 1
ATOM 712 C CA . PHE B 1 12 ? -5.96400 11.61900 2.94100 1.000 13.64637 10 PHE B CA 1
ATOM 713 C C . PHE B 1 12 ? -5.41300 11.03400 1.65100 1.000 13.59110 10 PHE B C 1
ATOM 714 O O . PHE B 1 12 ? -5.53300 9.82900 1.39800 1.000 13.94641 10 PHE B O 1
ATOM 722 N N . SER B 1 13 ? -4.80700 11.87900 0.81600 1.000 15.04654 11 SER B N 1
ATOM 723 C CA . SER B 1 13 ? -4.27000 11.40800 -0.45300 1.000 17.38630 11 SER B CA 1
ATOM 724 C C . SER B 1 13 ? -3.15000 10.39800 -0.22900 1.000 18.24692 11 SER B C 1
ATOM 725 O O . SER B 1 13 ? -3.02600 9.41600 -0.97100 1.000 19.91818 11 SER B O 1
ATOM 728 N N . ALA B 1 14 ? -2.34000 10.60300 0.81000 1.000 17.30997 12 ALA B N 1
ATOM 729 C CA . ALA B 1 14 ? -1.17900 9.75300 1.02200 1.000 16.70200 12 ALA B CA 1
ATOM 730 C C . ALA B 1 14 ? -1.52800 8.43900 1.70700 1.000 15.55186 12 ALA B C 1
ATOM 731 O O . ALA B 1 14 ? -0.76700 7.47100 1.58700 1.000 19.32863 12 ALA B O 1
ATOM 733 N N . ASN B 1 15 ? -2.65300 8.37900 2.41800 1.000 12.95945 13 ASN B N 1
ATOM 734 C CA . ASN B 1 15 ? -2.92700 7.26300 3.31900 1.000 12.47781 13 ASN B CA 1
ATOM 735 C C . ASN B 1 15 ? -4.28400 6.61500 3.11900 1.000 13.42793 13 ASN B C 1
ATOM 736 O O . ASN B 1 15 ? -4.44800 5.44700 3.48600 1.000 13.12789 13 ASN B O 1
ATOM 741 N N . CYS B 1 16 ? -5.26500 7.32800 2.59400 1.000 11.86458 14 CYS B N 1
ATOM 742 C CA . CYS B 1 16 ? -6.63300 6.84100 2.56900 1.000 11.93301 14 CYS B CA 1
ATOM 743 C C . CYS B 1 16 ? -7.16100 6.62400 1.17200 1.000 12.81206 14 CYS B C 1
ATOM 744 O O . CYS B 1 16 ? -8.06700 5.80600 0.99200 1.000 12.84101 14 CYS B O 1
ATOM 747 N N . ALA B 1 17 ? -6.60600 7.32500 0.18200 1.000 14.50700 15 ALA B N 1
ATOM 748 C CA . ALA B 1 17 ? -7.15800 7.29500 -1.16100 1.000 14.43331 15 ALA B CA 1
ATOM 749 C C . ALA B 1 17 ? -7.02800 5.92800 -1.80200 1.000 16.54146 15 ALA B C 1
ATOM 750 O O . ALA B 1 17 ? -7.77900 5.63500 -2.73400 1.000 16.82044 15 ALA B O 1
ATOM 752 N N . ALA B 1 18 ? -6.11200 5.08400 -1.31200 1.000 15.41764 16 ALA B N 1
ATOM 753 C CA . ALA B 1 18 ? -6.00000 3.73500 -1.85300 1.000 16.42829 16 ALA B CA 1
ATOM 754 C C . ALA B 1 18 ? -7.32000 2.98900 -1.75500 1.000 15.60713 16 ALA B C 1
ATOM 755 O O . ALA B 1 18 ? -7.63100 2.15900 -2.61600 1.000 17.33892 16 ALA B O 1
ATOM 757 N N . CYS B 1 19 ? -8.11600 3.27600 -0.72600 1.000 14.15959 17 CYS B N 1
ATOM 758 C CA . CYS B 1 19 ? -9.39200 2.60800 -0.53000 1.000 14.16749 17 CYS B CA 1
ATOM 759 C C . CYS B 1 19 ? -10.58600 3.54200 -0.57000 1.000 12.75679 17 CYS B C 1
ATOM 760 O O . CYS B 1 19 ? -11.70000 3.06700 -0.79500 1.000 14.31751 17 CYS B O 1
ATOM 763 N N . HIS B 1 20 ? -10.39100 4.84400 -0.36300 1.000 13.22527 18 HIS B N 1
ATOM 764 C CA . HIS B 1 20 ? -11.48500 5.78700 -0.21400 1.000 13.94641 18 HIS B CA 1
ATOM 765 C C . HIS B 1 20 ? -11.41200 6.93400 -1.21500 1.000 15.04654 18 HIS B C 1
ATOM 766 O O . HIS B 1 20 ? -11.91000 8.01900 -0.92700 1.000 14.12275 18 HIS B O 1
ATOM 773 N N . LEU B 1 21 ? -10.78500 6.73100 -2.37300 1.000 16.77306 19 LEU B N 1
ATOM 774 C CA . LEU B 1 21 ? -10.73400 7.78800 -3.37700 1.000 17.27576 19 LEU B CA 1
ATOM 775 C C . LEU B 1 21 ? -12.13500 8.32500 -3.62900 1.000 17.29944 19 LEU B C 1
ATOM 776 O O . LEU B 1 21 ? -13.09600 7.56200 -3.74500 1.000 18.25219 19 LEU B O 1
ATOM 781 N N . GLY B 1 22 ? -12.25600 9.65100 -3.66400 1.000 18.08901 20 GLY B N 1
ATOM 782 C CA . GLY B 1 22 ? -13.54700 10.25500 -3.91100 1.000 18.44168 20 GLY B CA 1
ATOM 783 C C . GLY B 1 22 ? -14.57400 10.04200 -2.82800 1.000 18.22324 20 GLY B C 1
ATOM 784 O O . GLY B 1 22 ? -15.75400 10.31600 -3.05200 1.000 19.81553 20 GLY B O 1
ATOM 785 N N . GLY B 1 23 ? -14.16500 9.56100 -1.65400 1.000 15.42290 21 GLY B N 1
ATOM 786 C CA . GLY B 1 23 ? -15.10800 9.27800 -0.59400 1.000 15.31763 21 GLY B CA 1
ATOM 787 C C . GLY B 1 23 ? -15.74600 7.91300 -0.68100 1.000 14.44384 21 GLY B C 1
ATOM 788 O O . GLY B 1 23 ? -16.63700 7.61000 0.11300 1.000 17.37050 21 GLY B O 1
ATOM 789 N N . ARG B 1 24 ? -15.31800 7.08600 -1.62500 1.000 15.37026 22 ARG B N 1
ATOM 790 C CA . ARG B 1 24 ? -15.87100 5.75000 -1.79300 1.000 15.65714 22 ARG B CA 1
ATOM 791 C C . ARG B 1 24 ? -15.24000 4.79100 -0.78500 1.000 15.29131 22 ARG B C 1
ATOM 792 O O . ARG B 1 24 ? -14.56700 5.19700 0.16300 1.000 14.66228 22 ARG B O 1
ATOM 800 N N . ASN B 1 25 ? -15.46200 3.49300 -0.97000 1.000 14.09116 23 ASN B N 1
ATOM 801 C CA . ASN B 1 25 ? -14.76800 2.48000 -0.17600 1.000 14.21223 23 ASN B CA 1
ATOM 802 C C . ASN B 1 25 ? -14.67500 1.24300 -1.06000 1.000 15.66767 23 ASN B C 1
ATOM 803 O O . ASN B 1 25 ? -15.62900 0.46600 -1.12500 1.000 16.83886 23 ASN B O 1
ATOM 808 N N . VAL B 1 26 ? -13.51800 1.05800 -1.70300 1.000 15.45712 24 VAL B N 1
ATOM 809 C CA . VAL B 1 26 ? -13.37400 -0.03300 -2.66400 1.000 17.28892 24 VAL B CA 1
ATOM 810 C C . VAL B 1 26 ? -13.48300 -1.38800 -1.97500 1.000 18.74172 24 VAL B C 1
ATOM 811 O O . VAL B 1 26 ? -13.90400 -2.37400 -2.59000 1.000 21.22097 24 VAL B O 1
ATOM 815 N N . VAL B 1 27 ? -13.13100 -1.46200 -0.69400 1.000 14.42541 25 VAL B N 1
ATOM 816 C CA . VAL B 1 27 ? -13.18500 -2.73600 0.01100 1.000 13.56742 25 VAL B CA 1
ATOM 817 C C . VAL B 1 27 ? -14.60400 -3.03300 0.48100 1.000 15.29394 25 VAL B C 1
ATOM 818 O O . VAL B 1 27 ? -15.02700 -4.19500 0.53500 1.000 18.65224 25 VAL B O 1
ATOM 822 N N . ASN B 1 28 ? -15.37800 -1.99900 0.79100 1.000 14.58596 26 ASN B N 1
ATOM 823 C CA . ASN B 1 28 ? -16.73500 -2.18700 1.29500 1.000 13.99905 26 ASN B CA 1
ATOM 824 C C . ASN B 1 28 ? -17.57700 -1.01400 0.84200 1.000 14.92284 26 ASN B C 1
ATOM 825 O O . ASN B 1 28 ? -17.68900 -0.00000 1.54600 1.000 14.90968 26 ASN B O 1
ATOM 830 N N . PRO B 1 29 ? -18.19700 -1.11600 -0.34000 1.000 15.71767 27 PRO B N 1
ATOM 831 C CA . PRO B 1 29 ? -19.01100 -0.00100 -0.85100 1.000 15.00180 27 PRO B CA 1
ATOM 832 C C . PRO B 1 29 ? -20.23100 0.32700 -0.00100 1.000 13.01209 27 PRO B C 1
ATOM 833 O O . PRO B 1 29 ? -20.86500 1.36100 -0.24900 1.000 15.69925 27 PRO B O 1
ATOM 837 N N . ALA B 1 30 ? -20.57600 -0.49300 0.98900 1.000 13.08052 28 ALA B N 1
ATOM 838 C CA . ALA B 1 30 ? -21.64900 -0.14000 1.91000 1.000 14.68334 28 ALA B CA 1
ATOM 839 C C . ALA B 1 30 ? -21.19600 0.82000 2.99800 1.000 13.76481 28 ALA B C 1
ATOM 840 O O . ALA B 1 30 ? -22.04300 1.40400 3.68300 1.000 13.68059 28 ALA B O 1
ATOM 842 N N . LYS B 1 31 ? -19.88900 1.00000 3.16400 1.000 12.83838 29 LYS B N 1
ATOM 843 C CA . LYS B 1 31 ? -19.33800 1.84100 4.22500 1.000 12.88049 29 LYS B CA 1
ATOM 844 C C . LYS B 1 31 ? -18.39700 2.88600 3.63200 1.000 12.98840 29 LYS B C 1
ATOM 845 O O . LYS B 1 31 ? -17.20100 2.93100 3.92200 1.000 13.20158 29 LYS B O 1
ATOM 851 N N . THR B 1 32 ? -18.96300 3.76500 2.81300 1.000 13.67006 30 THR B N 1
ATOM 852 C CA . THR B 1 32 ? -18.18100 4.83500 2.21700 1.000 14.12801 30 THR B CA 1
ATOM 853 C C . THR B 1 32 ? -18.02800 5.99200 3.19700 1.000 12.76732 30 THR B C 1
ATOM 854 O O . THR B 1 32 ? -18.49700 5.95700 4.33900 1.000 12.89102 30 THR B O 1
ATOM 858 N N . LEU B 1 33 ? -17.37400 7.04400 2.73100 1.000 13.92009 31 LEU B N 1
ATOM 859 C CA . LEU B 1 33 ? -17.22900 8.26100 3.51500 1.000 13.66743 31 LEU B CA 1
ATOM 860 C C . LEU B 1 33 ? -18.32600 9.26600 3.21000 1.000 14.27013 31 LEU B C 1
ATOM 861 O O . LEU B 1 33 ? -18.24500 10.41600 3.64700 1.000 15.86769 31 LEU B O 1
ATOM 866 N N . GLN B 1 34 ? -19.34300 8.85900 2.46800 1.000 15.34394 32 GLN B N 1
ATOM 867 C CA . GLN B 1 34 ? -20.45800 9.74300 2.19000 1.000 15.77294 32 GLN B CA 1
ATOM 868 C C . GLN B 1 34 ? -21.29100 9.94800 3.45000 1.000 17.73897 32 GLN B C 1
ATOM 869 O O . GLN B 1 34 ? -21.35400 9.08300 4.32700 1.000 16.23089 32 GLN B O 1
ATOM 875 N N . LYS B 1 35 ? -21.93400 11.11700 3.52600 1.000 18.77067 33 LYS B N 1
ATOM 876 C CA . LYS B 1 35 ? -22.66400 11.52500 4.72300 1.000 20.48403 33 LYS B CA 1
ATOM 877 C C . LYS B 1 35 ? -23.63300 10.44900 5.20400 1.000 19.14440 33 LYS B C 1
ATOM 878 O O . LYS B 1 35 ? -23.68100 10.13700 6.40000 1.000 19.49444 33 LYS B O 1
ATOM 884 N N . ALA B 1 36 ? -24.41700 9.86900 4.28700 1.000 20.35770 34 ALA B N 1
ATOM 885 C CA . ALA B 1 36 ? -25.44500 8.91600 4.70100 1.000 19.21546 34 ALA B CA 1
ATOM 886 C C . ALA B 1 36 ? -24.83100 7.69000 5.35600 1.000 16.44144 34 ALA B C 1
ATOM 887 O O . ALA B 1 36 ? -25.40000 7.13400 6.30400 1.000 19.15756 34 ALA B O 1
ATOM 889 N N . ASP B 1 37 ? -23.67000 7.24900 4.85900 1.000 16.67305 35 ASP B N 1
ATOM 890 C CA . ASP B 1 37 ? -23.01800 6.07700 5.43100 1.000 15.65977 35 ASP B CA 1
ATOM 891 C C . ASP B 1 37 ? -22.38400 6.41500 6.77200 1.000 14.52543 35 ASP B C 1
ATOM 892 O O . ASP B 1 37 ? -22.49400 5.64100 7.72900 1.000 15.55450 35 ASP B O 1
ATOM 897 N N . LEU B 1 38 ? -21.71500 7.56400 6.86400 1.000 14.79388 36 LEU B N 1
ATOM 898 C CA . LEU B 1 38 ? -21.18300 7.97500 8.15600 1.000 14.09380 36 LEU B CA 1
ATOM 899 C C . LEU B 1 38 ? -22.29600 8.06200 9.19200 1.000 15.63872 36 LEU B C 1
ATOM 900 O O . LEU B 1 38 ? -22.14000 7.58800 10.32400 1.000 15.55186 36 LEU B O 1
ATOM 905 N N . ASP B 1 39 ? -23.44500 8.62700 8.80800 1.000 16.87044 37 ASP B N 1
ATOM 906 C CA . ASP B 1 39 ? -24.57200 8.71300 9.73200 1.000 18.41273 37 ASP B CA 1
ATOM 907 C C . ASP B 1 39 ? -25.07200 7.32800 10.11200 1.000 17.10468 37 ASP B C 1
ATOM 908 O O . ASP B 1 39 ? -25.31900 7.04600 11.29000 1.000 19.87607 37 ASP B O 1
ATOM 913 N N . GLN B 1 40 ? -25.23200 6.44900 9.11800 1.000 16.47040 38 GLN B N 1
ATOM 914 C CA . GLN B 1 40 ? -25.76000 5.11400 9.37200 1.000 17.38630 38 GLN B CA 1
ATOM 915 C C . GLN B 1 40 ? -24.94700 4.37800 10.42600 1.000 16.16510 38 GLN B C 1
ATOM 916 O O . GLN B 1 40 ? -25.50700 3.70100 11.29500 1.000 19.01281 38 GLN B O 1
ATOM 922 N N . TYR B 1 41 ? -23.62600 4.50900 10.37500 1.000 14.59386 39 TYR B N 1
ATOM 923 C CA . TYR B 1 41 ? -22.74000 3.73300 11.22600 1.000 13.90167 39 TYR B CA 1
ATOM 924 C C . TYR B 1 41 ? -22.17200 4.53000 12.39200 1.000 14.52543 39 TYR B C 1
ATOM 925 O O . TYR B 1 41 ? -21.23600 4.06400 13.04500 1.000 16.46776 39 TYR B O 1
ATOM 934 N N . GLY B 1 42 ? -22.73300 5.70400 12.68400 1.000 14.54911 40 GLY B N 1
ATOM 935 C CA . GLY B 1 42 ? -22.29100 6.46600 13.83600 1.000 14.82809 40 GLY B CA 1
ATOM 936 C C . GLY B 1 42 ? -20.88000 6.98100 13.70700 1.000 16.93098 40 GLY B C 1
ATOM 937 O O . GLY B 1 42 ? -20.15900 7.08200 14.70900 1.000 17.34155 40 GLY B O 1
ATOM 938 N N . MET B 1 43 ? -20.46000 7.30600 12.48700 1.000 12.93576 41 MET B N 1
ATOM 939 C CA . MET B 1 43 ? -19.08500 7.66700 12.19700 1.000 13.11473 41 MET B CA 1
ATOM 940 C C . MET B 1 43 ? -18.94900 9.13000 11.81900 1.000 14.43594 41 MET B C 1
ATOM 941 O O . MET B 1 43 ? -17.86200 9.55200 11.42100 1.000 14.86231 41 MET B O 1
ATOM 946 N N . ALA B 1 44 ? -20.02500 9.90300 11.92800 1.000 13.84377 42 ALA B N 1
ATOM 947 C CA . ALA B 1 44 ? -20.02100 11.31000 11.53600 1.000 14.81493 42 ALA B CA 1
ATOM 948 C C . ALA B 1 44 ? -19.54400 12.21000 12.66400 1.000 15.50975 42 ALA B C 1
ATOM 949 O O . ALA B 1 44 ? -20.21300 13.16400 13.05700 1.000 16.54672 42 ALA B O 1
ATOM 951 N N . SER B 1 45 ? -18.38000 11.89600 13.21900 1.000 12.77785 43 SER B N 1
ATOM 952 C CA . SER B 1 45 ? -17.79100 12.76600 14.22300 1.000 11.99881 43 SER B CA 1
ATOM 953 C C . SER B 1 45 ? -16.27700 12.64400 14.17400 1.000 11.71983 43 SER B C 1
ATOM 954 O O . SER B 1 45 ? -15.71900 11.63300 13.73200 1.000 11.74351 43 SER B O 1
ATOM 957 N N . ILE B 1 46 ? -15.61900 13.70300 14.63000 1.000 12.17251 44 ILE B N 1
ATOM 958 C CA . ILE B 1 46 ? -14.16500 13.68300 14.68700 1.000 12.28042 44 ILE B CA 1
ATOM 959 C C . ILE B 1 46 ? -13.69700 12.56800 15.60300 1.000 11.84089 44 ILE B C 1
ATOM 960 O O . ILE B 1 46 ? -12.75700 11.83800 15.28200 1.000 11.80141 44 ILE B O 1
ATOM 965 N N . GLU B 1 47 ? -14.35200 12.41100 16.75300 1.000 12.14356 45 GLU B N 1
ATOM 966 C CA . GLU B 1 47 ? -13.93000 11.38800 17.69800 1.000 12.17514 45 GLU B CA 1
ATOM 967 C C . GLU B 1 47 ? -14.03800 10.00100 17.08200 1.000 11.77510 45 GLU B C 1
ATOM 968 O O . GLU B 1 47 ? -13.12400 9.17600 17.21100 1.000 11.68298 4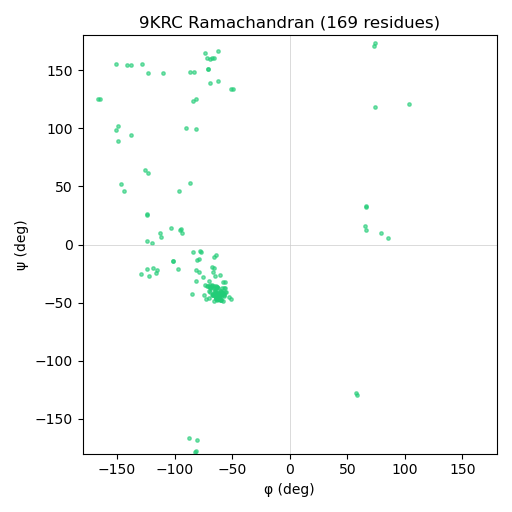5 GLU B O 1
ATOM 974 N N . ALA B 1 48 ? -15.14700 9.72500 16.39900 1.000 11.64087 46 ALA B N 1
ATOM 975 C CA . ALA B 1 48 ? -15.32600 8.40000 15.82200 1.000 11.08554 46 ALA B CA 1
ATOM 976 C C . ALA B 1 48 ? -14.31600 8.14200 14.71700 1.000 11.17502 46 ALA B C 1
ATOM 977 O O . ALA B 1 48 ? -13.72100 7.06000 14.64800 1.000 11.33031 46 ALA B O 1
ATOM 979 N N . ILE B 1 49 ? -14.09600 9.12500 13.85400 1.000 10.09858 47 ILE B N 1
ATOM 980 C CA . ILE B 1 49 ? -13.15700 8.92700 12.75800 1.000 10.25649 47 ILE B CA 1
ATOM 981 C C . ILE B 1 49 ? -11.74200 8.78200 13.28500 1.000 10.20912 47 ILE B C 1
ATOM 982 O O . ILE B 1 49 ? -10.98300 7.91400 12.83400 1.000 11.16976 47 ILE B O 1
ATOM 987 N N . THR B 1 50 ? -11.35700 9.62300 14.24300 1.000 10.99606 48 THR B N 1
ATOM 988 C CA A THR B 1 50 ? -9.99700 9.51600 14.74900 0.410 10.65917 48 THR B CA 1
ATOM 989 C CA B THR B 1 50 ? -10.02100 9.54800 14.83700 0.590 10.42493 48 THR B CA 1
ATOM 990 C C . THR B 1 50 ? -9.76600 8.17700 15.43400 1.000 11.46453 48 THR B C 1
ATOM 991 O O . THR B 1 50 ? -8.70500 7.58000 15.25200 1.000 12.10408 48 THR B O 1
ATOM 998 N N . THR B 1 51 ? -10.73900 7.67200 16.18500 1.000 11.71193 49 THR B N 1
ATOM 999 C CA . THR B 1 51 ? -10.55500 6.36100 16.79300 1.000 11.68561 49 THR B CA 1
ATOM 1000 C C . THR B 1 51 ? -10.32400 5.29900 15.72600 1.000 12.15146 49 THR B C 1
ATOM 1001 O O . THR B 1 51 ? -9.41700 4.46400 15.84400 1.000 11.96196 49 THR B O 1
ATOM 1005 N N . GLN B 1 52 ? -11.13000 5.32000 14.66600 1.000 10.74076 50 GLN B N 1
ATOM 1006 C CA . GLN B 1 52 ? -11.03100 4.26200 13.66900 1.000 10.78024 50 GLN B CA 1
ATOM 1007 C C . GLN B 1 52 ? -9.75900 4.38800 12.84600 1.000 10.23281 50 GLN B C 1
ATOM 1008 O O . GLN B 1 52 ? -9.14500 3.37900 12.48200 1.000 11.16450 50 GLN B O 1
ATOM 1014 N N . VAL B 1 53 ? -9.33400 5.61400 12.55400 1.000 8.91949 51 VAL B N 1
ATOM 1015 C CA . VAL B 1 53 ? -8.08100 5.79800 11.83800 1.000 8.91686 51 VAL B CA 1
ATOM 1016 C C . VAL B 1 53 ? -6.91400 5.35000 12.69300 1.000 9.00897 51 VAL B C 1
ATOM 1017 O O . VAL B 1 53 ? -5.98300 4.70000 12.20800 1.000 9.91961 51 VAL B O 1
ATOM 1021 N N . THR B 1 54 ? -6.94200 5.69400 13.97800 1.000 8.98002 52 THR B N 1
ATOM 1022 C CA . THR B 1 54 ? -5.82400 5.36200 14.84900 1.000 9.72222 52 THR B CA 1
ATOM 1023 C C . THR B 1 54 ? -5.71300 3.85900 15.04500 1.000 11.24609 52 THR B C 1
ATOM 1024 O O . THR B 1 54 ? -4.61100 3.30400 14.97500 1.000 11.31715 52 THR B O 1
ATOM 1028 N N . ASN B 1 55 ? -6.84500 3.18600 15.26400 1.000 10.29860 53 ASN B N 1
ATOM 1029 C CA . ASN B 1 55 ? -6.86000 1.79100 15.68400 1.000 11.55928 53 ASN B CA 1
ATOM 1030 C C . ASN B 1 55 ? -7.16700 0.80500 14.56800 1.000 11.12239 53 ASN B C 1
ATOM 1031 O O . ASN B 1 55 ? -6.96300 -0.39700 14.76500 1.000 12.64889 53 ASN B O 1
ATOM 1036 N N . GLY B 1 56 ? -7.66300 1.26100 13.43300 1.000 10.33019 54 GLY B N 1
ATOM 1037 C CA . GLY B 1 56 ? -8.15700 0.36000 12.40600 1.000 11.02501 54 GLY B CA 1
ATOM 1038 C C . GLY B 1 56 ? -9.47700 -0.27900 12.78800 1.000 11.29083 54 GLY B C 1
ATOM 1039 O O . GLY B 1 56 ? -9.93700 -0.15100 13.92600 1.000 14.07800 54 GLY B O 1
ATOM 1040 N N . LYS B 1 57 ? -10.10400 -0.96900 11.84000 1.000 11.05659 55 LYS B N 1
ATOM 1041 C CA . LYS B 1 57 ? -11.32300 -1.71300 12.11900 1.000 12.35411 55 LYS B CA 1
ATOM 1042 C C . LYS B 1 57 ? -11.54600 -2.66800 10.96100 1.000 12.69100 55 LYS B C 1
ATOM 1043 O O . LYS B 1 57 ? -11.57000 -2.24100 9.80600 1.000 12.32253 55 LYS B O 1
ATOM 1049 N N . GLY B 1 58 ? -11.69000 -3.95100 11.26900 1.000 14.08327 56 GLY B N 1
ATOM 1050 C CA . GLY B 1 58 ? -11.93200 -4.91900 10.21400 1.000 16.30722 56 GLY B CA 1
ATOM 1051 C C . GLY B 1 58 ? -10.81700 -4.87500 9.19400 1.000 12.43307 56 GLY B C 1
ATOM 1052 O O . GLY B 1 58 ? -9.63100 -4.96100 9.53200 1.000 14.66755 56 GLY B O 1
ATOM 1053 N N . ALA B 1 59 ? -11.19600 -4.73100 7.92500 1.000 13.23053 57 ALA B N 1
ATOM 1054 C CA . ALA B 1 59 ? -10.21400 -4.69100 6.85300 1.000 12.20146 57 ALA B CA 1
ATOM 1055 C C . ALA B 1 59 ? -9.51500 -3.34400 6.74900 1.000 13.04104 57 ALA B C 1
ATOM 1056 O O . ALA B 1 59 ? -8.56100 -3.22300 5.98100 1.000 15.85190 57 ALA B O 1
ATOM 1058 N N . MET B 1 60 ? -9.92400 -2.34700 7.52600 1.000 11.24609 58 MET B N 1
ATOM 1059 C CA . MET B 1 60 ? -9.24400 -1.05800 7.48700 1.000 10.34335 58 MET B CA 1
ATOM 1060 C C . MET B 1 60 ? -8.02200 -1.09700 8.39500 1.000 9.77222 58 MET B C 1
ATOM 1061 O O . MET B 1 60 ? -8.16200 -1.37000 9.59800 1.000 11.05396 58 MET B O 1
ATOM 1066 N N . PRO B 1 61 ? -6.83100 -0.80600 7.88300 1.000 9.31691 59 PRO B N 1
ATOM 1067 C CA . PRO B 1 61 ? -5.63800 -0.82000 8.73200 1.000 9.47482 59 PRO B CA 1
ATOM 1068 C C . PRO B 1 61 ? -5.64700 0.32100 9.73400 1.000 9.58799 59 PRO B C 1
ATOM 1069 O O . PRO B 1 61 ? -6.35800 1.31900 9.58600 1.000 11.03027 59 PRO B O 1
ATOM 1073 N N . ALA B 1 62 ? -4.85500 0.13700 10.78400 1.000 9.09583 60 ALA B N 1
ATOM 1074 C CA . ALA B 1 62 ? -4.60000 1.16700 11.77500 1.000 10.54863 60 ALA B CA 1
ATOM 1075 C C . ALA B 1 62 ? -3.50700 2.09000 11.27000 1.000 9.98278 60 ALA B C 1
ATOM 1076 O O . ALA B 1 62 ? -2.60900 1.67500 10.52900 1.000 12.61467 60 ALA B O 1
ATOM 1078 N N . PHE B 1 63 ? -3.59500 3.35900 11.66600 1.000 9.33270 61 PHE B N 1
ATOM 1079 C CA . PHE B 1 63 ? -2.62400 4.36500 11.25500 1.000 9.78012 61 PHE B CA 1
ATOM 1080 C C . PHE B 1 63 ? -1.88700 5.01100 12.41500 1.000 8.62209 61 PHE B C 1
ATOM 1081 O O . PHE B 1 63 ? -1.04100 5.88000 12.18200 1.000 10.53547 61 PHE B O 1
ATOM 1089 N N . GLY B 1 64 ? -2.16000 4.59300 13.64900 1.000 9.96435 62 GLY B N 1
ATOM 1090 C CA . GLY B 1 64 ? -1.57700 5.26300 14.80000 1.000 10.05384 62 GLY B CA 1
ATOM 1091 C C . GLY B 1 64 ? -0.06500 5.20500 14.86400 1.000 10.55653 62 GLY B C 1
ATOM 1092 O O . GLY B 1 64 ? 0.56700 6.08300 15.45200 1.000 11.83826 62 GLY B O 1
ATOM 1093 N N A SER B 1 65 ? 0.54000 4.17400 14.27600 0.650 11.29609 63 SER B N 1
ATOM 1094 N N B SER B 1 65 ? 0.53500 4.16600 14.28700 0.350 12.15146 63 SER B N 1
ATOM 1095 C CA A SER B 1 65 ? 1.99100 4.08400 14.33500 0.650 11.54875 63 SER B CA 1
ATOM 1096 C CA B SER B 1 65 ? 1.98500 4.04700 14.31800 0.350 12.60677 63 SER B CA 1
ATOM 1097 C C A SER B 1 65 ? 2.65500 4.96900 13.29300 0.650 13.28317 63 SER B C 1
ATOM 1098 C C B SER B 1 65 ? 2.66600 4.90500 13.26700 0.350 13.97799 63 SER B C 1
ATOM 1099 O O A SER B 1 65 ? 3.79400 5.40600 13.49300 0.650 15.71767 63 SER B O 1
ATOM 1100 O O B SER B 1 65 ? 3.84000 5.25300 13.43600 0.350 15.74399 63 SER B O 1
ATOM 1105 N N . LYS B 1 66 ? 1.96400 5.24900 12.19100 1.000 12.01460 64 LYS B N 1
ATOM 1106 C CA . LYS B 1 66 ? 2.55000 5.99000 11.08400 1.000 14.65439 64 LYS B CA 1
ATOM 1107 C C . LYS B 1 66 ? 2.24400 7.47700 11.12500 1.000 13.28054 64 LYS B C 1
ATOM 1108 O O . LYS B 1 66 ? 3.07200 8.28700 10.70000 1.000 18.25219 64 LYS B O 1
ATOM 1114 N N . LEU B 1 67 ? 1.09000 7.85700 11.64100 1.000 10.52758 65 LEU B N 1
ATOM 1115 C CA . LEU B 1 67 ? 0.63300 9.23300 11.58600 1.000 10.82761 65 LEU B CA 1
ATOM 1116 C C . LEU B 1 67 ? 0.66900 9.85500 12.97200 1.000 9.76170 65 LEU B C 1
ATOM 1117 O O . LEU B 1 67 ? 0.45200 9.18600 13.98100 1.000 10.59601 65 LEU B O 1
ATOM 1122 N N . SER B 1 68 ? 0.94000 11.15600 13.00800 1.000 10.07489 66 SER B N 1
ATOM 1123 C CA . SER B 1 68 ? 0.87400 11.88000 14.26000 1.000 9.92224 66 SER B CA 1
ATOM 1124 C C . SER B 1 68 ? -0.58300 12.08500 14.66400 1.000 9.69327 66 SER B C 1
ATOM 1125 O O . SER B 1 68 ? -1.50700 11.93500 13.85900 1.000 10.66970 66 SER B O 1
ATOM 1128 N N . ALA B 1 69 ? -0.78400 12.45600 15.92800 1.000 9.76696 67 ALA B N 1
ATOM 1129 C CA . ALA B 1 69 ? -2.13200 12.78300 16.37600 1.000 10.31966 67 ALA B CA 1
ATOM 1130 C C . ALA B 1 69 ? -2.72100 13.91900 15.55400 1.000 10.20386 67 ALA B C 1
ATOM 1131 O O . ALA B 1 69 ? -3.89900 13.88100 15.18900 1.000 11.33820 67 ALA B O 1
ATOM 1133 N N . ASP B 1 70 ? -1.90900 14.93200 15.23400 1.000 10.77498 68 ASP B N 1
ATOM 1134 C CA . ASP B 1 70 ? -2.41900 16.03900 14.43300 1.000 10.76708 68 ASP B CA 1
ATOM 1135 C C . ASP B 1 70 ? -2.73300 15.60400 13.00900 1.000 9.63010 68 ASP B C 1
ATOM 1136 O O . ASP B 1 70 ? -3.72100 16.06300 12.42400 1.000 10.34598 68 ASP B O 1
ATOM 1141 N N . ASP B 1 71 ? -1.91700 14.71500 12.43400 1.000 9.95646 69 ASP B N 1
ATOM 1142 C CA . ASP B 1 71 ? -2.23500 14.19400 11.10700 1.000 10.36966 69 ASP B CA 1
ATOM 1143 C C . ASP B 1 71 ? -3.61700 13.55400 11.10400 1.000 10.08016 69 ASP B C 1
ATOM 1144 O O . ASP B 1 71 ? -4.41100 13.74600 10.17400 1.000 10.27755 69 ASP B O 1
ATOM 1149 N N . ILE B 1 72 ? -3.90300 12.76200 12.13500 1.000 9.33270 70 ILE B N 1
ATOM 1150 C CA . ILE B 1 72 ? -5.16900 12.04700 12.20100 1.000 9.06688 70 ILE B CA 1
ATOM 1151 C C . ILE B 1 72 ? -6.32000 13.01200 12.45600 1.000 9.80381 70 ILE B C 1
ATOM 1152 O O . ILE B 1 72 ? -7.39500 12.88700 11.85500 1.000 10.58548 70 ILE B O 1
ATOM 1157 N N . ALA B 1 73 ? -6.11100 14.00700 13.32500 1.000 9.43008 71 ALA B N 1
ATOM 1158 C CA . ALA B 1 73 ? -7.13300 15.02500 13.53000 1.000 10.70391 71 ALA B CA 1
ATOM 1159 C C . ALA B 1 73 ? -7.41000 15.77500 12.23600 1.000 10.09595 71 ALA B C 1
ATOM 1160 O O . ALA B 1 73 ? -8.57100 16.01100 11.87600 1.000 10.97237 71 ALA B O 1
ATOM 1162 N N . ASP B 1 74 ? -6.35400 16.10800 11.49700 1.000 9.88013 72 ASP B N 1
ATOM 1163 C CA . ASP B 1 74 ? -6.53100 16.81500 10.23600 1.000 10.23281 72 ASP B CA 1
ATOM 1164 C C . ASP B 1 74 ? -7.31000 15.96800 9.24300 1.000 9.46956 72 ASP B C 1
ATOM 1165 O O . ASP B 1 74 ? -8.23600 16.45900 8.58400 1.000 10.95921 72 ASP B O 1
ATOM 1170 N N . VAL B 1 75 ? -6.95700 14.68400 9.11800 1.000 9.86960 73 VAL B N 1
ATOM 1171 C CA . VAL B 1 75 ? -7.64200 13.87200 8.11600 1.000 10.02752 73 VAL B CA 1
ATOM 1172 C C . VAL B 1 75 ? -9.08700 13.62800 8.52000 1.000 10.09068 73 VAL B C 1
ATOM 1173 O O . VAL B 1 75 ? -9.98200 13.61500 7.66900 1.000 10.52231 73 VAL B O 1
ATOM 1177 N N . ALA B 1 76 ? -9.34500 13.48000 9.82300 1.000 10.10647 74 ALA B N 1
ATOM 1178 C CA . ALA B 1 76 ? -10.72300 13.34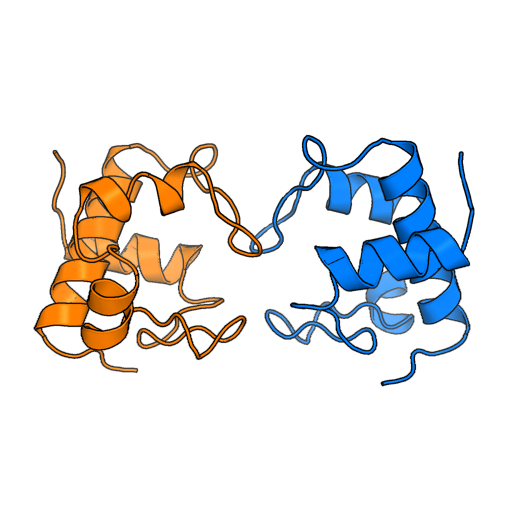100 10.27500 1.000 10.68286 74 ALA B CA 1
ATOM 1179 C C . ALA B 1 76 ? -11.52900 14.57600 9.92200 1.000 11.11449 74 ALA B C 1
ATOM 1180 O O . ALA B 1 76 ? -12.65700 14.47100 9.42900 1.000 11.51454 74 ALA B O 1
ATOM 1182 N N . SER B 1 77 ? -10.95200 15.75700 10.16200 1.000 11.28293 75 SER B N 1
ATOM 1183 C CA . SER B 1 77 ? -11.61600 17.00700 9.82300 1.000 11.81984 75 SER B CA 1
ATOM 1184 C C . SER B 1 77 ? -11.85000 17.10000 8.32700 1.000 12.63309 75 SER B C 1
ATOM 1185 O O . SER B 1 77 ? -12.92100 17.52200 7.87700 1.000 12.74627 75 SER B O 1
ATOM 1188 N N . TYR B 1 78 ? -10.86000 16.69100 7.53800 1.000 11.60665 76 TYR B N 1
ATOM 1189 C CA . TYR B 1 78 ? -11.01900 16.69000 6.09300 1.000 13.65690 76 TYR B CA 1
ATOM 1190 C C . TYR B 1 78 ? -12.15900 15.77500 5.66500 1.000 12.93313 76 TYR B C 1
ATOM 1191 O O . TYR B 1 78 ? -13.00700 16.16300 4.85800 1.000 14.14643 76 TYR B O 1
ATOM 1200 N N . VAL B 1 79 ? -12.19600 14.55000 6.19800 1.000 12.17514 77 VAL B N 1
ATOM 1201 C CA . VAL B 1 79 ? -13.24300 13.60800 5.82100 1.000 13.03051 77 VAL B CA 1
ATOM 1202 C C . VAL B 1 79 ? -14.61700 14.17600 6.15300 1.000 13.07525 77 VAL B C 1
ATOM 1203 O O . VAL B 1 79 ? -15.53900 14.14100 5.32800 1.000 13.87008 77 VAL B O 1
ATOM 1207 N N . LEU B 1 80 ? -14.78100 14.70600 7.36900 1.000 14.12011 78 LEU B N 1
ATOM 1208 C CA . LEU B 1 80 ? -16.09200 15.21300 7.75100 1.000 15.73347 78 LEU B CA 1
ATOM 1209 C C . LEU B 1 80 ? -16.48000 16.40100 6.88400 1.000 16.00718 78 LEU B C 1
ATOM 1210 O O . LEU B 1 80 ? -17.62400 16.50400 6.43300 1.000 16.55462 78 LEU B O 1
ATOM 1215 N N . ASP B 1 81 ? -15.52100 17.28300 6.60400 1.000 16.94940 79 ASP B N 1
ATOM 1216 C CA . ASP B 1 81 ? -15.78700 18.43300 5.74700 1.000 19.16809 79 ASP B CA 1
ATOM 1217 C C . ASP B 1 81 ? -16.18800 17.99200 4.34400 1.000 17.40735 79 ASP B C 1
ATOM 1218 O O . ASP B 1 81 ? -17.16700 18.48800 3.77800 1.000 19.61814 79 ASP B O 1
ATOM 1223 N N . GLN B 1 82 ? -15.45700 17.03500 3.77200 1.000 16.47829 80 GLN B N 1
ATOM 1224 C CA . GLN B 1 82 ? -15.80900 16.56300 2.43900 1.000 17.73634 80 GLN B CA 1
ATOM 1225 C C . GLN B 1 82 ? -17.17000 15.88700 2.43500 1.000 18.54696 80 GLN B C 1
ATOM 1226 O O . GLN B 1 82 ? -17.93600 16.02700 1.47400 1.000 20.67880 80 GLN B O 1
ATOM 1232 N N . SER B 1 83 ? -17.49400 15.14800 3.50100 1.000 17.24154 81 SER B N 1
ATOM 1233 C CA . SER B 1 83 ? -18.79900 14.49900 3.55200 1.000 18.34430 81 SER B CA 1
ATOM 1234 C C . SER B 1 83 ? -19.92400 15.52800 3.59000 1.000 20.24190 81 SER B C 1
ATOM 1235 O O . SER B 1 83 ? -20.98800 15.31400 3.00300 1.000 21.71839 81 SER B O 1
ATOM 1238 N N . GLU B 1 84 ? -19.70000 16.65800 4.26700 1.000 20.63405 82 GLU B N 1
ATOM 1239 C CA . GLU B 1 84 ? -20.70500 17.71300 4.32700 1.000 22.82642 82 GLU B CA 1
ATOM 1240 C C . GLU B 1 84 ? -20.80200 18.46500 3.01000 1.000 26.65056 82 GLU B C 1
ATOM 1241 O O . GLU B 1 84 ? -21.89200 18.90500 2.62700 1.000 28.79029 82 GLU B O 1
ATOM 1247 N N . LYS B 1 85 ? -19.68400 18.63600 2.30900 1.000 25.02405 83 LYS B N 1
ATOM 1248 C CA . LYS B 1 85 ? -19.69700 19.35800 1.04700 1.000 29.32194 83 LYS B CA 1
ATOM 1249 C C . LYS B 1 85 ? -20.08900 18.47500 -0.12100 1.000 29.30878 83 LYS B C 1
ATOM 1250 O O . LYS B 1 85 ? -20.28100 18.98800 -1.23100 1.000 34.74627 83 LYS B O 1
ATOM 1256 N N . GLY B 1 86 ? -20.23300 17.17600 0.10000 1.000 32.26966 84 GLY B N 1
ATOM 1257 C CA . GLY B 1 86 ? -20.32500 16.27100 -1.01800 1.000 32.60917 84 GLY B CA 1
ATOM 1258 C C . GLY B 1 86 ? -18.95500 16.11700 -1.64100 1.000 35.26475 84 GLY B C 1
ATOM 1259 O O . GLY B 1 86 ? -18.33800 17.08000 -2.10800 1.000 35.66480 84 GLY B O 1
ATOM 1260 N N . TRP B 1 87 ? -18.46200 14.89100 -1.61600 1.000 28.90083 85 TRP B N 1
ATOM 1261 C CA . TRP B 1 87 ? -17.15700 14.55300 -2.14100 1.000 27.90335 85 TRP B CA 1
ATOM 1262 C C . TRP B 1 87 ? -17.06800 14.81100 -3.64000 1.000 36.53859 85 TRP B C 1
ATOM 1263 O O . TRP B 1 87 ? -18.06700 14.98900 -4.33600 1.000 37.96508 85 TRP B O 1
ATOM 1274 N N . GLN B 1 88 ? -15.82900 14.79200 -4.13300 1.000 37.70189 86 GLN B N 1
ATOM 1275 C CA . GLN B 1 88 ? -15.51800 14.83500 -5.55300 1.000 40.80226 86 GLN B CA 1
ATOM 1276 C C . GLN B 1 88 ? -14.39300 13.84700 -5.83700 1.000 43.49995 86 GLN B C 1
ATOM 1277 O O . GLN B 1 88 ? -13.59600 13.51900 -4.95200 1.000 41.29179 86 GLN B O 1
ATOM 1283 N N . GLY B 1 89 ? -14.33900 13.36700 -7.07600 1.000 42.41561 87 GLY B N 1
ATOM 1284 C CA . GLY B 1 89 ? -13.25800 12.49500 -7.50400 1.000 42.26823 87 GLY B CA 1
ATOM 1285 C C . GLY B 1 89 ? -13.64300 11.04300 -7.71300 1.000 39.04416 87 GLY B C 1
ATOM 1286 O O . GLY B 1 89 ? -12.77700 10.17200 -7.83400 1.000 37.43607 87 GLY B O 1
#

Sequence (178 aa):
GSADLAHGGQVFSANCAACHLGGRNVVNPAKTLQKADLDQYGMASIEAITTQVTNGKGAMPAFGSSKLSADDIADVASYVLDQSEKGWQGGSADLAHGGQVFSANCAACHLGGRNVVNPAKTLQKADLDQYGMASIEAITTTQVTNGKGAMPAFGSSKLSADDIADVASYVLDQSEKGWQG

Organism: Synechococcus elongatus (strain ATCC 33912 / PCC 7942 / FACHB-805) (NCBI:txid1140)

B-factor: mean 16.79, std 8.5, range [6.23, 51.65]

Radius of gyration: 17.48 Å; Cα contacts (8 Å, |Δi|>4): 298; chains: 2; bounding box: 36×49×29 Å